Protein AF-A0A4Y7QHZ5-F1 (afdb_monomer)

Foldseek 3Di:
DDDDDDQLLRLLQVLLVVLQVVLVVVLVVDALVRVVVSCVVPVHRDDSQRQLQVLCCVPPVDRLVPDDPVSVSVSSVVSNVVSPDDDPVVVVVVVCVVVVVVVVVVVVVVVLVVCLVPDPDNVLSVQLVCLLQVQLVVQLVVLLVVQVVVVPGSVSSVVSSNVRSVVRNVVSNVVSVVVVVVVVVVPDD

Structure (mmCIF, N/CA/C/O backbone):
data_AF-A0A4Y7QHZ5-F1
#
_entry.id   AF-A0A4Y7QHZ5-F1
#
loop_
_atom_site.group_PDB
_atom_site.id
_atom_site.type_symbol
_atom_site.label_atom_id
_atom_site.label_alt_id
_atom_site.label_comp_id
_atom_site.label_asym_id
_atom_site.label_entity_id
_atom_site.label_seq_id
_atom_site.pdbx_PDB_ins_code
_atom_site.Cartn_x
_atom_site.Cartn_y
_atom_site.Cartn_z
_atom_site.occupancy
_atom_site.B_iso_or_equiv
_atom_site.auth_seq_id
_atom_site.auth_comp_id
_atom_site.auth_asym_id
_atom_site.auth_atom_id
_atom_site.pdbx_PDB_model_num
ATOM 1 N N . MET A 1 1 ? 16.327 26.795 -28.054 1.00 42.97 1 MET A N 1
ATOM 2 C CA . MET A 1 1 ? 16.608 25.566 -27.269 1.00 42.97 1 MET A CA 1
ATOM 3 C C . MET A 1 1 ? 17.199 24.501 -28.201 1.00 42.97 1 MET A C 1
ATOM 5 O O . MET A 1 1 ? 16.475 23.992 -29.046 1.00 42.97 1 MET A O 1
ATOM 9 N N . LYS A 1 2 ? 18.510 24.205 -28.150 1.00 44.38 2 LYS A N 1
ATOM 10 C CA . LYS A 1 2 ? 19.124 23.180 -29.027 1.00 44.38 2 LYS A CA 1
ATOM 11 C C . LYS A 1 2 ? 18.722 21.779 -28.536 1.00 44.38 2 LYS A C 1
ATOM 13 O O . LYS A 1 2 ? 19.108 21.389 -27.435 1.00 44.38 2 LYS A O 1
ATOM 18 N N . ARG A 1 3 ? 17.951 21.020 -29.327 1.00 53.25 3 ARG A N 1
ATOM 19 C CA . ARG A 1 3 ? 17.658 19.597 -29.059 1.00 53.25 3 ARG A CA 1
ATOM 20 C C . ARG A 1 3 ? 18.972 18.808 -29.150 1.00 53.25 3 ARG A C 1
ATOM 22 O O . ARG A 1 3 ? 19.481 18.584 -30.242 1.00 53.25 3 ARG A O 1
ATOM 29 N N . LYS A 1 4 ? 19.538 18.393 -28.012 1.00 64.38 4 LYS A N 1
ATOM 30 C CA . LYS A 1 4 ? 20.610 17.384 -27.993 1.00 64.38 4 LYS A CA 1
ATOM 31 C C . LYS A 1 4 ? 19.999 16.050 -28.428 1.00 64.38 4 LYS A C 1
ATOM 33 O O . LYS A 1 4 ? 19.135 15.527 -27.729 1.00 64.38 4 LYS A O 1
ATOM 38 N N . PHE A 1 5 ? 20.441 15.506 -29.559 1.00 66.12 5 PHE A N 1
ATOM 39 C CA . PHE A 1 5 ? 20.094 14.146 -29.964 1.00 66.12 5 PHE A CA 1
ATOM 40 C C . PHE A 1 5 ? 20.757 13.165 -28.994 1.00 66.12 5 PHE A C 1
ATOM 42 O O . PHE A 1 5 ? 21.979 13.075 -28.907 1.00 66.12 5 PHE A O 1
ATOM 49 N N . ILE A 1 6 ? 19.941 12.478 -28.199 1.00 76.88 6 ILE A N 1
ATOM 50 C CA . ILE A 1 6 ? 20.402 11.469 -27.247 1.00 76.88 6 ILE A CA 1
ATOM 51 C C . ILE A 1 6 ? 20.349 10.116 -27.963 1.00 76.88 6 ILE A C 1
ATOM 53 O O . ILE A 1 6 ? 19.330 9.776 -28.560 1.00 76.88 6 ILE A O 1
ATOM 57 N N . SER A 1 7 ? 21.429 9.332 -27.891 1.00 84.19 7 SER A N 1
ATOM 58 C CA . SER A 1 7 ? 21.429 7.945 -28.381 1.00 84.19 7 SER A CA 1
ATOM 59 C C . SER A 1 7 ? 20.309 7.138 -27.710 1.00 84.19 7 SER A C 1
ATOM 61 O O . SER A 1 7 ? 20.094 7.274 -26.503 1.00 84.19 7 SER A O 1
ATOM 63 N N . ARG A 1 8 ? 19.623 6.262 -28.459 1.00 81.94 8 ARG A N 1
ATOM 64 C CA . ARG A 1 8 ? 18.494 5.453 -27.957 1.00 81.94 8 ARG A CA 1
ATOM 65 C C . ARG A 1 8 ? 18.845 4.656 -26.698 1.00 81.94 8 ARG A C 1
ATOM 67 O O . ARG A 1 8 ? 18.037 4.584 -25.777 1.00 81.94 8 ARG A O 1
ATOM 74 N N . ARG A 1 9 ? 20.083 4.159 -26.599 1.00 82.19 9 ARG A N 1
ATOM 75 C CA . ARG A 1 9 ? 20.595 3.461 -25.406 1.00 82.19 9 ARG A CA 1
ATOM 76 C C . ARG A 1 9 ? 20.758 4.380 -24.189 1.00 82.19 9 ARG A C 1
ATOM 78 O O . ARG A 1 9 ? 20.552 3.969 -23.052 1.00 82.19 9 ARG A O 1
ATOM 85 N N . SER A 1 10 ? 21.134 5.638 -24.411 1.00 85.75 10 SER A N 1
ATOM 86 C CA . SER A 1 10 ? 21.224 6.640 -23.341 1.00 85.75 10 SER A CA 1
ATOM 87 C C . SER A 1 10 ? 19.832 7.109 -22.903 1.00 85.75 10 SER A C 1
ATOM 89 O O . SER A 1 10 ? 19.579 7.264 -21.707 1.00 85.75 10 SER A O 1
ATOM 91 N N . ALA A 1 11 ? 18.897 7.247 -23.847 1.00 86.81 11 ALA A N 1
ATOM 92 C CA . ALA A 1 11 ? 17.499 7.548 -23.553 1.00 86.81 11 ALA A CA 1
ATOM 93 C C . ALA A 1 11 ? 16.836 6.432 -22.727 1.00 86.81 11 ALA A C 1
ATOM 95 O O . ALA A 1 11 ? 16.198 6.721 -21.716 1.00 86.81 11 ALA A O 1
ATOM 96 N N . SER A 1 12 ? 17.053 5.164 -23.086 1.00 87.25 12 SER A N 1
ATOM 97 C CA . SER A 1 12 ? 16.491 4.021 -22.360 1.00 87.25 12 SER A CA 1
ATOM 98 C C . SER A 1 12 ? 17.044 3.887 -20.939 1.00 87.25 12 SER A C 1
ATOM 100 O O . SER A 1 12 ? 16.283 3.633 -20.005 1.00 87.25 12 SER A O 1
ATOM 102 N N . ARG A 1 13 ? 18.337 4.173 -20.732 1.00 89.69 13 ARG A N 1
ATOM 103 C CA . ARG A 1 13 ? 18.937 4.246 -19.391 1.00 89.69 13 ARG A CA 1
ATOM 104 C C . ARG A 1 13 ? 18.294 5.335 -18.530 1.00 89.69 13 ARG A C 1
ATOM 106 O O . ARG A 1 13 ? 17.988 5.086 -17.366 1.00 89.69 13 ARG A O 1
ATOM 113 N N . LYS A 1 14 ? 18.077 6.532 -19.086 1.00 89.62 14 LYS A N 1
ATOM 114 C CA . LYS A 1 14 ? 17.414 7.635 -18.367 1.00 89.62 14 LYS A CA 1
ATOM 115 C C . LYS A 1 14 ? 15.961 7.303 -18.031 1.00 89.62 14 LYS A C 1
ATOM 117 O O . LYS A 1 14 ? 15.548 7.526 -16.899 1.00 89.62 14 LYS A O 1
ATOM 122 N N . ALA A 1 15 ? 15.219 6.728 -18.977 1.00 88.75 15 ALA A N 1
ATOM 123 C CA . ALA A 1 15 ? 13.835 6.308 -18.772 1.00 88.75 15 ALA A CA 1
ATOM 124 C C . ALA A 1 15 ? 13.718 5.223 -17.688 1.00 88.75 15 ALA A C 1
ATOM 126 O O . ALA A 1 15 ? 12.874 5.325 -16.802 1.00 88.75 15 ALA A O 1
ATOM 127 N N . MET A 1 16 ? 14.613 4.228 -17.705 1.00 91.19 16 MET A N 1
ATOM 128 C CA . MET A 1 16 ? 14.698 3.216 -16.651 1.00 91.19 16 MET A CA 1
ATOM 129 C C . MET A 1 16 ? 14.954 3.853 -15.285 1.00 91.19 16 MET A C 1
ATOM 131 O O . MET A 1 16 ? 14.273 3.498 -14.325 1.00 91.19 16 MET A O 1
ATOM 135 N N . LYS A 1 17 ? 15.929 4.768 -15.196 1.00 91.19 17 LYS A N 1
ATOM 136 C CA . LYS A 1 17 ? 16.262 5.437 -13.937 1.00 91.19 17 LYS A CA 1
ATOM 137 C C . LYS A 1 17 ? 15.050 6.196 -13.396 1.00 91.19 17 LYS A C 1
ATOM 139 O O . LYS A 1 17 ? 14.618 5.903 -12.293 1.00 91.19 17 LYS A O 1
ATOM 144 N N . ALA A 1 18 ? 14.429 7.049 -14.211 1.00 90.94 18 ALA A N 1
ATOM 145 C CA . ALA A 1 18 ? 13.233 7.796 -13.816 1.00 90.94 18 ALA A CA 1
ATOM 146 C C . ALA A 1 18 ? 12.081 6.879 -13.362 1.00 90.94 18 ALA A C 1
ATOM 148 O O . ALA A 1 18 ? 11.435 7.140 -12.351 1.00 90.94 18 ALA A O 1
ATOM 149 N N . ARG A 1 19 ? 11.854 5.763 -14.070 1.00 89.31 19 ARG A N 1
ATOM 150 C CA . ARG A 1 19 ? 10.865 4.749 -13.682 1.00 89.31 19 ARG A CA 1
ATOM 151 C C . ARG A 1 19 ? 11.186 4.111 -12.327 1.00 89.31 19 ARG A C 1
ATOM 153 O O . ARG A 1 19 ? 10.272 3.882 -11.540 1.00 89.31 19 ARG A O 1
ATOM 160 N N . ASN A 1 20 ? 12.444 3.748 -12.086 1.00 90.50 20 ASN A N 1
ATOM 161 C CA . ASN A 1 20 ? 12.862 3.120 -10.833 1.00 90.50 20 ASN A CA 1
ATOM 162 C C . ASN A 1 20 ? 12.795 4.115 -9.665 1.00 90.50 20 ASN A C 1
ATOM 164 O O . ASN A 1 20 ? 12.267 3.746 -8.621 1.00 90.50 20 ASN A O 1
ATOM 168 N N . ASP A 1 21 ? 13.224 5.360 -9.875 1.00 91.06 21 ASP A N 1
ATOM 169 C CA . ASP A 1 21 ? 13.164 6.433 -8.878 1.00 91.06 21 ASP A CA 1
ATOM 170 C C . ASP A 1 21 ? 11.704 6.720 -8.477 1.00 91.06 21 ASP A C 1
ATOM 172 O O . ASP A 1 21 ? 11.373 6.719 -7.296 1.00 91.06 21 ASP A O 1
ATOM 176 N N . CYS A 1 22 ? 10.795 6.847 -9.452 1.00 88.88 22 CYS A N 1
ATOM 177 C CA . CYS A 1 22 ? 9.365 7.032 -9.187 1.00 88.88 22 CYS A CA 1
ATOM 178 C C . CYS A 1 22 ? 8.748 5.846 -8.423 1.00 88.88 22 CYS A C 1
ATOM 180 O O . CYS A 1 22 ? 7.974 6.050 -7.492 1.00 88.88 22 CYS A O 1
ATOM 182 N N . MET A 1 23 ? 9.104 4.602 -8.772 1.00 87.69 23 MET A N 1
ATOM 183 C CA . MET A 1 23 ? 8.629 3.430 -8.024 1.00 87.69 23 MET A CA 1
ATOM 184 C C . MET A 1 23 ? 9.131 3.417 -6.580 1.00 87.69 23 MET A C 1
ATOM 186 O O . MET A 1 23 ? 8.398 2.961 -5.707 1.00 87.69 23 MET A O 1
ATOM 190 N N . GLU A 1 24 ? 10.362 3.858 -6.331 1.00 88.75 24 GLU A N 1
ATOM 191 C CA . GLU A 1 24 ? 10.918 3.890 -4.980 1.00 88.75 24 GLU A CA 1
ATOM 192 C C . GLU A 1 24 ? 10.273 4.984 -4.131 1.00 88.75 24 GLU A C 1
ATOM 194 O O . GLU A 1 24 ? 9.916 4.728 -2.985 1.00 88.75 24 GLU A O 1
ATOM 199 N N . GLU A 1 25 ? 10.017 6.152 -4.718 1.00 89.75 25 GLU A N 1
ATOM 200 C CA . GLU A 1 25 ? 9.291 7.228 -4.043 1.00 89.75 25 GLU A CA 1
ATOM 201 C C . GLU A 1 25 ? 7.864 6.795 -3.682 1.00 89.75 25 GLU A C 1
ATOM 203 O O . GLU A 1 25 ? 7.463 6.854 -2.524 1.00 89.75 25 GLU A O 1
ATOM 208 N N . MET A 1 26 ? 7.130 6.200 -4.630 1.00 86.38 26 MET A N 1
ATOM 209 C CA . MET A 1 26 ? 5.790 5.669 -4.352 1.00 86.38 26 MET A CA 1
ATOM 210 C C . MET A 1 26 ? 5.787 4.596 -3.255 1.00 86.38 26 MET A C 1
ATOM 212 O O . MET A 1 26 ? 4.804 4.463 -2.528 1.00 86.38 26 MET A O 1
ATOM 216 N N . ARG A 1 27 ? 6.856 3.798 -3.131 1.00 85.69 27 ARG A N 1
ATOM 217 C CA . ARG A 1 27 ? 6.985 2.804 -2.054 1.00 85.69 27 ARG A CA 1
ATOM 218 C C . ARG A 1 27 ? 7.218 3.451 -0.695 1.00 85.69 27 ARG A C 1
ATOM 220 O O . ARG A 1 27 ? 6.734 2.898 0.287 1.00 85.69 27 ARG A O 1
ATOM 227 N N . ARG A 1 28 ? 7.938 4.574 -0.629 1.00 84.56 28 ARG A N 1
ATOM 228 C CA . ARG A 1 28 ? 8.155 5.318 0.623 1.00 84.56 28 ARG A CA 1
ATOM 229 C C . ARG A 1 28 ? 6.848 5.866 1.181 1.00 84.56 28 ARG A C 1
ATOM 231 O O . ARG A 1 28 ? 6.623 5.757 2.381 1.00 84.56 28 ARG A O 1
ATOM 238 N N . ASP A 1 29 ? 5.974 6.340 0.300 1.00 84.62 29 ASP A N 1
ATOM 239 C CA . ASP A 1 29 ? 4.674 6.904 0.678 1.00 84.62 29 ASP A CA 1
ATOM 240 C C . ASP A 1 29 ? 3.573 5.846 0.854 1.00 84.62 29 ASP A C 1
ATOM 242 O O . ASP A 1 29 ? 2.475 6.135 1.334 1.00 84.62 29 ASP A O 1
ATOM 246 N N . SER A 1 30 ? 3.834 4.600 0.452 1.00 85.25 30 SER A N 1
ATOM 247 C CA . SER A 1 30 ? 2.851 3.521 0.534 1.00 85.25 30 SER A CA 1
ATOM 248 C C . SER A 1 30 ? 2.622 3.062 1.974 1.00 85.25 30 SER A C 1
ATOM 250 O O . SER A 1 30 ? 3.552 2.922 2.767 1.00 85.25 30 SER A O 1
ATOM 252 N N . SER A 1 31 ? 1.371 2.706 2.288 1.00 83.56 31 SER A N 1
ATOM 253 C CA . SER A 1 31 ? 1.043 2.020 3.542 1.00 83.56 31 SER A CA 1
ATOM 254 C C . SER A 1 31 ? 1.810 0.692 3.662 1.00 83.56 31 SER A C 1
ATOM 256 O O . SER A 1 31 ? 2.190 0.116 2.641 1.00 83.56 31 SER A O 1
ATOM 258 N N . PRO A 1 32 ? 2.004 0.134 4.870 1.00 81.88 32 PRO A N 1
A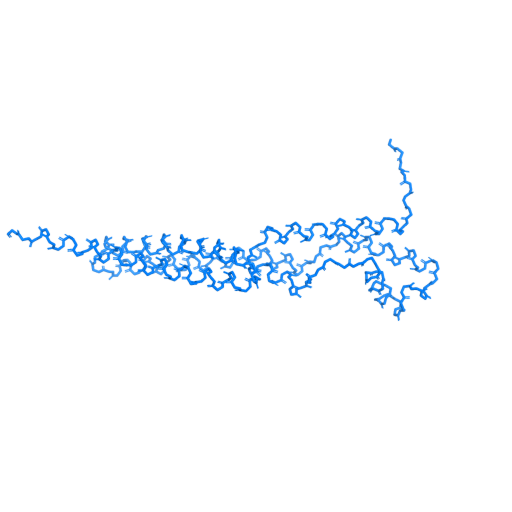TOM 259 C CA . PRO A 1 32 ? 2.729 -1.129 5.036 1.00 81.88 32 PRO A CA 1
ATOM 260 C C . PRO A 1 32 ? 2.153 -2.289 4.206 1.00 81.88 32 PRO A C 1
ATOM 262 O O . PRO A 1 32 ? 2.898 -3.056 3.593 1.00 81.88 32 PRO A O 1
ATOM 265 N N . LEU A 1 33 ? 0.821 -2.366 4.105 1.00 82.56 33 LEU A N 1
ATOM 266 C CA . LEU A 1 33 ? 0.123 -3.300 3.217 1.00 82.56 33 LEU A CA 1
ATOM 267 C C . LEU A 1 33 ? 0.375 -2.988 1.734 1.00 82.56 33 LEU A C 1
ATOM 269 O O . LEU A 1 33 ? 0.683 -3.892 0.956 1.00 82.56 33 LEU A O 1
ATOM 273 N N . GLY A 1 34 ? 0.292 -1.716 1.337 1.00 83.81 34 GLY A N 1
ATOM 274 C CA . GLY A 1 34 ? 0.597 -1.280 -0.028 1.00 83.81 34 GLY A CA 1
ATOM 275 C C . GLY A 1 34 ? 2.041 -1.588 -0.430 1.00 83.81 34 GLY A C 1
ATOM 276 O O . GLY A 1 34 ? 2.290 -2.048 -1.542 1.00 83.81 34 GLY A O 1
ATOM 277 N N . LEU A 1 35 ? 2.987 -1.436 0.498 1.00 85.88 35 LEU A N 1
ATOM 278 C CA . LEU A 1 35 ? 4.397 -1.756 0.314 1.00 85.88 35 LEU A CA 1
ATOM 279 C C . LEU A 1 35 ? 4.617 -3.263 0.134 1.00 85.88 35 LEU A C 1
ATOM 281 O O . LEU A 1 35 ? 5.383 -3.663 -0.745 1.00 85.88 35 LEU A O 1
ATOM 285 N N . LEU A 1 36 ? 3.933 -4.104 0.919 1.00 83.50 36 LEU A N 1
ATOM 286 C CA . LEU A 1 36 ? 3.945 -5.559 0.735 1.00 83.50 36 LEU A CA 1
ATOM 287 C C . LEU A 1 36 ? 3.458 -5.926 -0.675 1.00 83.50 36 LEU A C 1
ATOM 289 O O . LEU A 1 36 ? 4.163 -6.620 -1.409 1.00 83.50 36 LEU A O 1
ATOM 293 N N . LEU A 1 37 ? 2.295 -5.411 -1.086 1.00 84.50 37 LEU A N 1
ATOM 294 C CA . LEU A 1 37 ? 1.720 -5.665 -2.411 1.00 84.50 37 LEU A CA 1
ATOM 295 C C . LEU A 1 37 ? 2.627 -5.153 -3.538 1.00 84.50 37 LEU A C 1
ATOM 297 O O . LEU A 1 37 ? 2.834 -5.844 -4.540 1.00 84.50 37 LEU A O 1
ATOM 301 N N . ALA A 1 38 ? 3.231 -3.977 -3.361 1.00 85.94 38 ALA A N 1
ATOM 302 C CA . ALA A 1 38 ? 4.191 -3.417 -4.302 1.00 85.94 38 ALA A CA 1
ATOM 303 C C . ALA A 1 38 ? 5.427 -4.315 -4.445 1.00 85.94 38 ALA A C 1
ATOM 305 O O . ALA A 1 38 ? 5.865 -4.556 -5.572 1.00 85.94 38 ALA A O 1
ATOM 306 N N . ARG A 1 39 ? 5.958 -4.859 -3.340 1.00 84.19 39 ARG A N 1
ATOM 307 C CA . ARG A 1 39 ? 7.095 -5.796 -3.348 1.00 84.19 39 ARG A CA 1
ATOM 308 C C . ARG A 1 39 ? 6.735 -7.149 -3.967 1.00 84.19 39 ARG A C 1
ATOM 310 O O . ARG A 1 39 ? 7.553 -7.697 -4.699 1.00 84.19 39 ARG A O 1
ATOM 317 N N . ILE A 1 40 ? 5.517 -7.651 -3.763 1.00 82.56 40 ILE A N 1
ATOM 318 C CA . ILE A 1 40 ? 5.028 -8.871 -4.431 1.00 82.56 40 ILE A CA 1
ATOM 319 C C . ILE A 1 40 ? 4.938 -8.650 -5.949 1.00 82.56 40 ILE A C 1
ATOM 321 O O . ILE A 1 40 ? 5.384 -9.478 -6.739 1.00 82.56 40 ILE A O 1
ATOM 325 N N . ARG A 1 41 ? 4.399 -7.502 -6.380 1.00 79.19 41 ARG A N 1
ATOM 326 C CA . ARG A 1 41 ? 4.213 -7.174 -7.803 1.00 79.19 41 ARG A CA 1
ATOM 327 C C . ARG A 1 41 ? 5.533 -6.847 -8.511 1.00 79.19 41 ARG A C 1
ATOM 329 O O . ARG A 1 41 ? 5.728 -7.224 -9.669 1.00 79.19 41 ARG A O 1
ATOM 336 N N . LYS A 1 42 ? 6.412 -6.089 -7.854 1.00 80.69 42 LYS A N 1
ATOM 337 C CA . LYS A 1 42 ? 7.724 -5.640 -8.342 1.00 80.69 42 LYS A CA 1
ATOM 338 C C . LYS A 1 42 ? 8.684 -5.549 -7.151 1.00 80.69 42 LYS A C 1
ATOM 340 O O . LYS A 1 42 ? 8.764 -4.496 -6.518 1.00 80.69 42 LYS A O 1
ATOM 345 N N . ARG A 1 43 ? 9.432 -6.628 -6.890 1.00 71.06 43 ARG A N 1
ATOM 346 C CA . ARG A 1 43 ? 10.365 -6.746 -5.751 1.00 71.06 43 ARG A CA 1
ATOM 347 C C . ARG A 1 43 ? 11.336 -5.569 -5.656 1.00 71.06 43 ARG A C 1
ATOM 349 O O . ARG A 1 43 ? 11.468 -4.972 -4.598 1.00 71.06 43 ARG A O 1
ATOM 356 N N . GLU A 1 44 ? 11.919 -5.183 -6.786 1.00 74.69 44 GLU A N 1
ATOM 357 C CA . GLU A 1 44 ? 12.927 -4.127 -6.878 1.00 74.69 44 GLU A CA 1
ATOM 358 C C . GLU A 1 44 ? 12.989 -3.526 -8.294 1.00 74.69 44 GLU A C 1
ATOM 360 O O . GLU A 1 44 ? 12.321 -3.995 -9.228 1.00 74.69 44 GLU A O 1
ATOM 365 N N . GLY A 1 45 ? 13.713 -2.412 -8.435 1.00 76.81 45 GLY A N 1
ATOM 366 C CA . GLY A 1 45 ? 13.970 -1.789 -9.733 1.00 76.81 45 GLY A CA 1
ATOM 367 C C . GLY A 1 45 ? 14.777 -2.736 -10.621 1.00 76.81 45 GLY A C 1
ATOM 368 O O . GLY A 1 45 ? 15.784 -3.284 -10.192 1.00 76.81 45 GLY A O 1
ATOM 369 N N . LYS A 1 46 ? 14.333 -2.952 -11.862 1.00 84.81 46 LYS A N 1
ATOM 370 C CA . LYS A 1 46 ? 15.041 -3.847 -12.794 1.00 84.81 46 LYS A CA 1
ATOM 371 C C . LYS A 1 46 ? 16.249 -3.141 -13.398 1.00 84.81 46 LYS A C 1
ATOM 373 O O . LYS A 1 46 ? 16.169 -1.935 -13.656 1.00 84.81 46 LYS A O 1
ATOM 378 N N . SER A 1 47 ? 17.312 -3.900 -13.663 1.00 88.50 47 SER A N 1
ATOM 379 C CA . SER A 1 47 ? 18.484 -3.400 -14.386 1.00 88.50 47 SER A CA 1
ATOM 380 C C . SER A 1 47 ? 18.164 -3.157 -15.866 1.00 88.50 47 SER A C 1
ATOM 382 O O . SER A 1 47 ? 17.150 -3.627 -16.397 1.00 88.50 47 SER A O 1
ATOM 384 N N . LEU A 1 48 ? 19.032 -2.402 -16.544 1.00 86.81 48 LEU A N 1
ATOM 385 C CA . LEU A 1 48 ? 18.843 -2.061 -17.954 1.00 86.81 48 LEU A CA 1
ATOM 386 C C . LEU A 1 48 ? 18.850 -3.318 -18.826 1.00 86.81 48 LEU A C 1
ATOM 388 O O . LEU A 1 48 ? 18.000 -3.455 -19.697 1.00 86.81 48 LEU A O 1
ATOM 392 N N . GLU A 1 49 ? 19.772 -4.237 -18.555 1.00 88.25 49 GLU A N 1
ATOM 393 C CA . GLU A 1 49 ? 19.923 -5.509 -19.269 1.00 88.25 49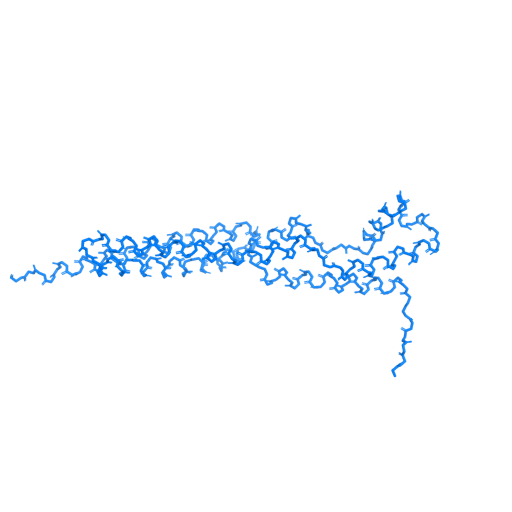 GLU A CA 1
ATOM 394 C C . GLU A 1 49 ? 18.684 -6.385 -19.097 1.00 88.25 49 GLU A C 1
ATOM 396 O O . GLU A 1 49 ? 18.060 -6.756 -20.085 1.00 88.25 49 GLU A O 1
ATOM 401 N N . GLN A 1 50 ? 18.215 -6.568 -17.857 1.00 87.56 50 GLN A N 1
ATOM 402 C CA . GLN A 1 50 ? 16.988 -7.321 -17.570 1.00 87.56 50 GLN A CA 1
ATOM 403 C C . GLN A 1 50 ? 15.761 -6.758 -18.294 1.00 87.56 50 GLN A C 1
ATOM 405 O O . GLN A 1 50 ? 14.839 -7.492 -18.655 1.00 87.56 50 GLN A O 1
ATOM 410 N N . LEU A 1 51 ? 15.692 -5.435 -18.451 1.00 87.62 51 LEU A N 1
ATOM 411 C CA . LEU A 1 51 ? 14.598 -4.797 -19.167 1.00 87.62 51 LEU A CA 1
ATOM 412 C C . LEU A 1 51 ? 14.740 -4.962 -20.677 1.00 87.62 51 LEU A C 1
ATOM 414 O O . LEU A 1 51 ? 13.749 -5.285 -21.328 1.00 87.62 51 LEU A O 1
ATOM 418 N N . LEU A 1 52 ? 15.938 -4.767 -21.221 1.00 89.19 52 LEU A N 1
ATOM 419 C CA . LEU A 1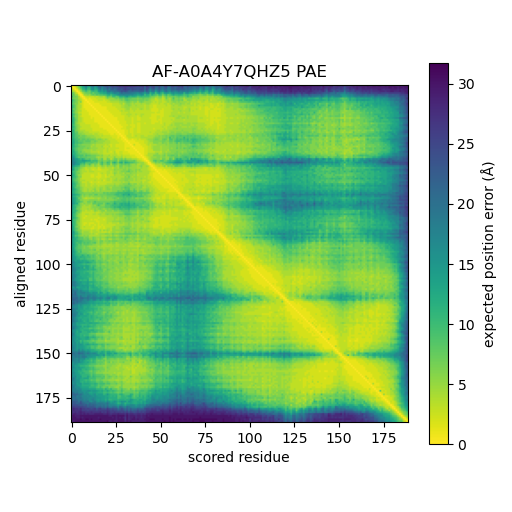 52 ? 16.209 -4.949 -22.643 1.00 89.19 52 LEU A CA 1
ATOM 420 C C . LEU A 1 52 ? 15.951 -6.393 -23.079 1.00 89.19 52 LEU A C 1
ATOM 422 O O . LEU A 1 52 ? 15.217 -6.584 -24.045 1.00 89.19 52 LEU A O 1
ATOM 426 N N . ASP A 1 53 ? 16.419 -7.378 -22.312 1.00 90.75 53 ASP A N 1
ATOM 427 C CA . ASP A 1 53 ? 16.142 -8.796 -22.554 1.00 90.75 53 ASP A CA 1
ATOM 428 C C . ASP A 1 53 ? 14.653 -9.113 -22.468 1.00 90.75 53 ASP A C 1
ATOM 430 O O . ASP A 1 53 ? 14.113 -9.869 -23.271 1.00 90.75 53 ASP A O 1
ATOM 434 N N . ARG A 1 54 ? 13.932 -8.497 -21.526 1.00 88.75 54 ARG A N 1
ATOM 435 C CA . ARG A 1 54 ? 12.482 -8.684 -21.429 1.00 88.75 54 ARG A CA 1
ATOM 436 C C . ARG A 1 54 ? 11.759 -8.172 -22.673 1.00 88.75 54 ARG A C 1
ATOM 438 O O . ARG A 1 54 ? 10.833 -8.827 -23.145 1.00 88.75 54 ARG A O 1
ATOM 445 N N . TYR A 1 55 ? 12.119 -6.987 -23.165 1.00 88.31 55 TYR A N 1
ATOM 446 C CA . TYR A 1 55 ? 11.486 -6.408 -24.353 1.00 88.31 55 TYR A CA 1
ATOM 447 C C . TYR A 1 55 ? 11.918 -7.122 -25.637 1.00 88.31 55 TYR A C 1
ATOM 449 O O . TYR A 1 55 ? 11.082 -7.299 -26.524 1.00 88.31 55 TYR A O 1
ATOM 457 N N . SER A 1 56 ? 13.168 -7.586 -25.722 1.00 89.38 56 SER A N 1
ATOM 458 C CA . SER A 1 56 ? 13.644 -8.369 -26.860 1.00 89.38 56 SER A CA 1
ATOM 459 C C . SER A 1 56 ? 12.999 -9.752 -26.900 1.00 89.38 56 SER A C 1
ATOM 461 O O . SER A 1 56 ? 12.419 -10.114 -27.919 1.00 89.38 56 SER A O 1
ATOM 463 N N . ALA A 1 57 ? 12.970 -10.480 -25.781 1.00 90.44 57 ALA A N 1
ATOM 464 C CA . ALA A 1 57 ? 12.327 -11.787 -25.688 1.00 90.44 57 ALA A CA 1
ATOM 465 C C . ALA A 1 57 ? 10.820 -11.702 -25.965 1.00 90.44 57 ALA A C 1
ATOM 467 O O . ALA A 1 57 ? 10.260 -12.579 -26.613 1.00 90.44 57 ALA A O 1
ATOM 468 N N . ARG A 1 58 ? 10.156 -10.620 -25.536 1.00 88.69 58 ARG A N 1
ATOM 469 C CA . ARG A 1 58 ? 8.724 -10.411 -25.798 1.00 88.69 58 ARG A CA 1
ATOM 470 C C . ARG A 1 58 ? 8.403 -10.200 -27.279 1.00 88.69 58 ARG A C 1
ATOM 472 O O . ARG A 1 58 ? 7.307 -10.553 -27.700 1.00 88.69 58 ARG A O 1
ATOM 479 N N . ARG A 1 59 ? 9.295 -9.557 -28.039 1.00 88.62 59 ARG A N 1
ATOM 480 C CA . ARG A 1 59 ? 9.021 -9.153 -29.429 1.00 88.62 59 ARG A CA 1
ATOM 481 C C . ARG A 1 59 ? 9.651 -10.070 -30.471 1.00 88.62 59 ARG A C 1
ATOM 483 O O . ARG A 1 59 ? 9.050 -10.255 -31.528 1.00 88.62 59 ARG A O 1
ATOM 490 N N . TYR A 1 60 ? 10.847 -10.566 -30.175 1.00 89.56 60 TYR A N 1
ATOM 491 C CA . TYR A 1 60 ? 11.725 -11.300 -31.083 1.00 89.56 60 TYR A CA 1
ATOM 492 C C . TYR A 1 60 ? 12.063 -12.707 -30.571 1.00 89.56 60 TYR A C 1
ATOM 494 O O . TYR A 1 60 ? 12.708 -13.452 -31.291 1.00 89.56 60 TYR A O 1
ATOM 502 N N . HIS A 1 61 ? 11.651 -13.083 -29.350 1.00 89.50 61 HIS A N 1
ATOM 503 C CA . HIS A 1 61 ? 11.944 -14.389 -28.729 1.00 89.50 61 HIS A CA 1
ATOM 504 C C . HIS A 1 61 ? 13.442 -14.720 -28.589 1.00 89.50 61 HIS A C 1
ATOM 506 O O . HIS A 1 61 ? 13.817 -15.875 -28.408 1.00 89.50 61 HIS A O 1
ATOM 512 N N . VAL A 1 62 ? 14.300 -13.696 -28.627 1.00 89.81 62 VAL A N 1
ATOM 513 C CA . VAL A 1 62 ? 15.763 -13.818 -28.615 1.00 89.81 62 VAL A CA 1
ATOM 514 C C . VAL A 1 62 ? 16.365 -12.854 -27.564 1.00 89.81 62 VAL A C 1
ATOM 516 O O . VAL A 1 62 ? 15.816 -11.761 -27.358 1.00 89.81 62 VAL A O 1
ATOM 519 N N . PRO A 1 63 ? 17.466 -13.223 -26.868 1.00 89.12 63 PRO A N 1
ATOM 520 C CA . PRO A 1 63 ? 18.161 -12.347 -25.912 1.00 89.12 63 PRO A CA 1
ATOM 521 C C . PRO A 1 63 ? 18.729 -11.098 -26.582 1.00 89.12 63 PRO A C 1
ATOM 523 O O . PRO A 1 63 ? 19.180 -11.191 -27.724 1.00 89.12 63 PRO A O 1
ATOM 526 N N . PHE A 1 64 ? 18.782 -9.967 -25.868 1.00 87.50 64 PHE A N 1
ATOM 527 C CA . PHE A 1 64 ? 19.150 -8.656 -26.419 1.00 87.50 64 PHE A CA 1
ATOM 528 C C . PHE A 1 64 ? 20.497 -8.664 -27.153 1.00 87.50 64 PHE A C 1
ATOM 530 O O . PHE A 1 64 ? 20.681 -7.974 -28.155 1.00 87.50 64 PHE A O 1
ATOM 537 N N . GLU A 1 65 ? 21.440 -9.471 -26.678 1.00 88.81 65 GLU A N 1
ATOM 538 C CA . GLU A 1 65 ? 22.787 -9.574 -27.236 1.00 88.81 65 GLU A CA 1
ATOM 539 C C . GLU A 1 65 ? 22.815 -10.130 -28.662 1.00 88.81 65 GLU A C 1
ATOM 541 O O . GLU A 1 65 ? 23.606 -9.652 -29.480 1.00 88.81 65 GLU A O 1
ATOM 546 N N . LYS A 1 66 ? 21.914 -11.069 -28.979 1.00 88.69 66 LYS A N 1
ATOM 547 C CA . LYS A 1 66 ? 21.853 -11.772 -30.270 1.00 88.69 66 LYS A CA 1
ATOM 548 C C . LYS A 1 66 ? 21.088 -11.007 -31.357 1.00 88.69 66 LYS A C 1
ATOM 550 O O . LYS A 1 66 ? 21.038 -11.478 -32.486 1.00 88.69 66 LYS A O 1
ATOM 555 N N . LEU A 1 67 ? 20.502 -9.852 -31.032 1.00 87.06 67 LEU A N 1
ATOM 556 C CA . LEU A 1 67 ? 19.772 -9.032 -32.000 1.00 87.06 67 LEU A CA 1
ATOM 557 C C . LEU A 1 67 ? 20.697 -8.214 -32.902 1.00 87.06 67 LEU A C 1
ATOM 559 O O . LEU A 1 67 ? 21.778 -7.772 -32.485 1.00 87.06 67 LEU A O 1
ATOM 563 N N . ASP A 1 68 ? 20.215 -7.943 -34.111 1.00 89.88 68 A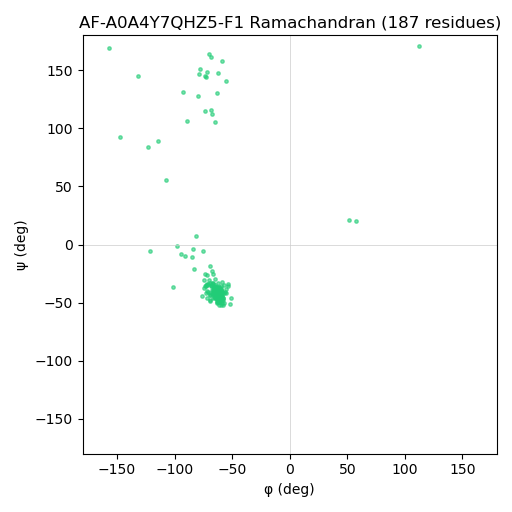SP A N 1
ATOM 564 C CA . ASP A 1 68 ? 20.854 -7.009 -35.028 1.00 89.88 68 ASP A CA 1
ATOM 565 C C . ASP A 1 68 ? 20.760 -5.559 -34.509 1.00 89.88 68 ASP A C 1
ATOM 567 O O . ASP A 1 68 ? 19.950 -5.218 -33.640 1.00 89.88 68 ASP A O 1
ATOM 571 N N . LYS A 1 69 ? 21.609 -4.666 -35.027 1.00 85.56 69 LYS A N 1
ATOM 572 C CA . LYS A 1 69 ? 21.672 -3.254 -34.630 1.00 85.56 69 LYS A CA 1
ATOM 573 C C . LYS A 1 69 ? 20.316 -2.553 -34.759 1.00 85.56 69 LYS A C 1
ATOM 575 O O . LYS A 1 69 ? 19.938 -1.810 -33.852 1.00 85.56 69 LYS A O 1
ATOM 580 N N . HIS A 1 70 ? 19.569 -2.815 -35.834 1.00 85.69 70 HIS A N 1
ATOM 581 C CA . HIS A 1 70 ? 18.249 -2.211 -36.030 1.00 85.69 70 HIS A CA 1
ATOM 582 C C . HIS A 1 70 ? 17.233 -2.700 -34.983 1.00 85.69 70 HIS A C 1
ATOM 584 O O . HIS A 1 70 ? 16.462 -1.922 -34.416 1.00 85.69 70 HIS A O 1
ATOM 590 N N . GLU A 1 71 ? 17.270 -3.990 -34.660 1.00 87.19 71 GLU A N 1
ATOM 591 C CA . GLU A 1 71 ? 16.375 -4.591 -33.676 1.00 87.19 71 GLU A CA 1
ATOM 592 C C . GLU A 1 71 ? 16.730 -4.170 -32.236 1.00 87.19 71 GLU A C 1
ATOM 594 O O . GLU A 1 71 ? 15.839 -3.924 -31.418 1.00 87.19 71 GLU A O 1
ATOM 599 N N . LYS A 1 72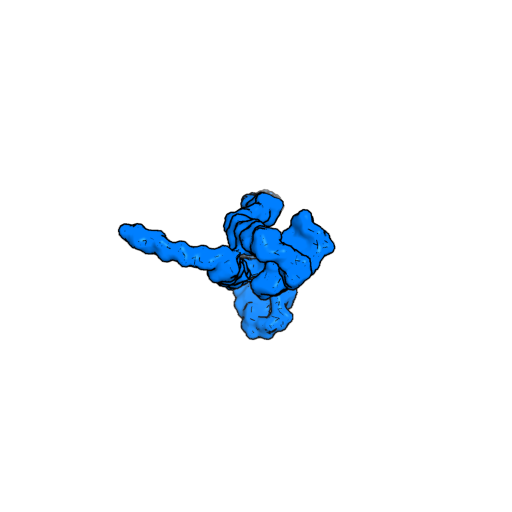 ? 18.022 -3.982 -31.930 1.00 87.38 72 LYS A N 1
ATOM 600 C CA . LYS A 1 72 ? 18.510 -3.411 -30.659 1.00 87.38 72 LYS A CA 1
ATOM 601 C C . LYS A 1 72 ? 18.015 -1.980 -30.444 1.00 87.38 72 LYS A C 1
ATOM 603 O O . LYS A 1 72 ? 17.614 -1.612 -29.331 1.00 87.38 72 LYS A O 1
ATOM 608 N N . ASP A 1 73 ? 18.003 -1.177 -31.504 1.00 87.31 73 ASP A N 1
ATOM 609 C CA . ASP A 1 73 ? 17.475 0.188 -31.482 1.00 87.31 73 ASP A CA 1
ATOM 610 C C . ASP A 1 73 ? 15.952 0.219 -31.313 1.00 87.31 73 ASP A C 1
ATOM 612 O O . ASP A 1 73 ? 15.421 1.132 -30.667 1.00 87.31 73 ASP A O 1
ATOM 616 N N . PHE A 1 74 ? 15.243 -0.774 -31.852 1.00 88.06 74 PHE A N 1
ATOM 617 C CA . PHE A 1 74 ? 13.802 -0.926 -31.664 1.00 88.06 74 PHE A CA 1
ATOM 618 C C . PHE A 1 74 ? 13.453 -1.376 -30.237 1.00 88.06 74 PHE A C 1
ATOM 620 O O . PHE A 1 74 ? 12.614 -0.756 -29.582 1.00 88.06 74 PHE A O 1
ATOM 627 N N . ALA A 1 75 ? 14.152 -2.377 -29.695 1.00 88.06 75 ALA A N 1
ATOM 628 C CA . ALA A 1 75 ? 13.979 -2.820 -28.309 1.00 88.06 75 ALA A CA 1
ATOM 629 C C . ALA A 1 75 ? 14.269 -1.695 -27.298 1.00 88.06 75 ALA A C 1
ATOM 631 O O . ALA A 1 75 ? 13.528 -1.514 -26.329 1.00 88.06 75 ALA A O 1
ATOM 632 N N . SER A 1 76 ? 15.294 -0.877 -27.561 1.00 87.06 76 SER A N 1
ATOM 633 C CA . SER A 1 76 ? 15.603 0.307 -26.749 1.00 87.06 76 SER A CA 1
ATOM 634 C C . SER A 1 76 ? 14.494 1.365 -26.800 1.00 87.06 76 SER A C 1
ATOM 636 O O . SER A 1 76 ? 14.205 1.988 -25.780 1.00 87.06 76 SER A O 1
ATOM 638 N N . ALA A 1 77 ? 13.856 1.561 -27.959 1.00 88.06 77 ALA A N 1
ATOM 639 C CA . ALA A 1 77 ? 12.730 2.483 -28.105 1.00 88.06 77 ALA A CA 1
ATOM 640 C C . ALA A 1 77 ? 11.475 1.979 -27.369 1.00 88.06 77 ALA A C 1
ATOM 642 O O . ALA A 1 77 ? 10.866 2.741 -26.618 1.00 88.06 77 ALA A O 1
ATOM 643 N N . MET A 1 78 ? 11.151 0.686 -27.485 1.00 87.25 78 MET A N 1
ATOM 644 C CA . MET A 1 78 ? 10.048 0.066 -26.736 1.00 87.25 78 MET A CA 1
ATOM 645 C C . MET A 1 78 ? 10.236 0.172 -25.221 1.00 87.25 78 MET A C 1
ATOM 647 O O . MET A 1 78 ? 9.267 0.354 -24.486 1.00 87.25 78 MET A O 1
ATOM 651 N N . LEU A 1 79 ? 11.476 0.078 -24.733 1.00 89.25 79 LEU A N 1
ATOM 652 C CA . LEU A 1 79 ? 11.777 0.282 -23.319 1.00 89.25 79 LEU A CA 1
ATOM 653 C C . LEU A 1 79 ? 11.455 1.716 -22.868 1.00 89.25 79 LEU A C 1
ATOM 655 O O . LEU A 1 79 ? 10.912 1.899 -21.779 1.00 89.25 79 LEU A O 1
ATOM 659 N N . VAL A 1 80 ? 11.777 2.724 -23.684 1.00 88.88 80 VAL A N 1
ATOM 660 C CA . VAL A 1 80 ? 11.452 4.130 -23.383 1.00 88.88 80 VAL A CA 1
ATOM 661 C C . VAL A 1 80 ? 9.939 4.324 -23.320 1.00 88.88 80 VAL A C 1
ATOM 663 O O . VAL A 1 80 ? 9.438 4.834 -22.321 1.00 88.88 80 VAL A O 1
ATOM 666 N N . GLU A 1 81 ? 9.211 3.853 -24.332 1.00 88.50 81 GLU A N 1
ATOM 667 C CA . GLU A 1 81 ? 7.748 3.954 -24.391 1.00 88.50 81 GLU A CA 1
ATOM 668 C C . GLU A 1 81 ? 7.079 3.206 -23.226 1.00 88.50 81 GLU A C 1
ATOM 670 O O . GLU A 1 81 ? 6.258 3.752 -22.489 1.00 88.50 81 GLU A O 1
ATOM 675 N N . GLY A 1 82 ? 7.495 1.963 -22.989 1.00 85.50 82 GLY A N 1
ATOM 676 C CA . GLY A 1 82 ? 6.951 1.129 -21.926 1.00 85.50 82 GLY A CA 1
ATOM 677 C C . GLY A 1 82 ? 7.319 1.594 -20.515 1.00 85.50 82 GLY A C 1
ATOM 678 O O . GLY A 1 82 ? 6.647 1.205 -19.562 1.00 85.50 82 GLY A O 1
ATOM 679 N N . SER A 1 83 ? 8.353 2.428 -20.351 1.00 84.38 83 SER A N 1
ATOM 680 C CA . SER A 1 83 ? 8.691 3.020 -19.049 1.00 84.38 83 SER A CA 1
ATOM 681 C C . SER A 1 83 ? 7.716 4.119 -18.626 1.00 84.38 83 SER A C 1
ATOM 683 O O . SER A 1 83 ? 7.567 4.337 -17.428 1.00 84.38 83 SER A O 1
ATOM 685 N N . GLY A 1 84 ? 7.042 4.771 -19.581 1.00 82.38 84 GLY A N 1
ATOM 686 C CA . GLY A 1 84 ? 6.026 5.796 -19.319 1.00 82.38 84 GLY A CA 1
ATOM 687 C C . GLY A 1 84 ? 4.586 5.274 -19.284 1.00 82.38 84 GLY A C 1
ATOM 688 O O . GLY A 1 84 ? 3.674 6.012 -18.924 1.00 82.38 84 GLY A O 1
ATOM 689 N N . ARG A 1 85 ? 4.352 4.010 -19.656 1.00 86.56 85 ARG A N 1
ATOM 690 C CA . ARG A 1 85 ? 3.000 3.448 -19.736 1.00 86.56 85 ARG A CA 1
ATOM 691 C C . ARG A 1 85 ? 2.476 3.049 -18.355 1.00 86.56 85 ARG A C 1
ATOM 693 O O . ARG A 1 85 ? 3.114 2.276 -17.638 1.00 86.56 85 ARG A O 1
ATOM 700 N N . SER A 1 86 ? 1.285 3.533 -18.011 1.00 80.44 86 SER A N 1
ATOM 701 C CA . SER A 1 86 ? 0.583 3.152 -16.784 1.00 80.44 86 SER A CA 1
ATOM 702 C C . SER A 1 86 ? 0.034 1.721 -16.860 1.00 80.44 86 SER A C 1
ATOM 704 O O . SER A 1 86 ? -0.326 1.214 -17.926 1.00 80.44 86 SER A O 1
ATOM 706 N N . ASP A 1 87 ? -0.021 1.050 -15.707 1.00 83.31 87 ASP A N 1
ATOM 707 C CA . ASP A 1 87 ? -0.707 -0.236 -15.554 1.00 83.31 87 ASP A CA 1
ATOM 708 C C . ASP A 1 87 ? -2.171 0.050 -15.183 1.00 83.31 87 ASP A C 1
ATOM 710 O O . ASP A 1 87 ? -2.465 0.476 -14.065 1.00 83.31 87 ASP A O 1
ATOM 714 N N . ILE A 1 88 ? -3.079 -0.145 -16.144 1.00 85.00 88 ILE A N 1
ATOM 715 C CA . ILE A 1 88 ? -4.513 0.167 -16.007 1.00 85.00 88 ILE A CA 1
ATOM 716 C C . ILE A 1 88 ? -5.139 -0.629 -14.855 1.00 85.00 88 ILE A C 1
ATOM 718 O O . ILE A 1 88 ? -5.977 -0.102 -14.124 1.00 85.00 88 ILE A O 1
ATOM 722 N N . VAL A 1 89 ? -4.713 -1.882 -14.669 1.00 85.12 89 VAL A N 1
ATOM 723 C CA . VAL A 1 89 ? -5.250 -2.759 -13.624 1.00 85.12 89 VAL A CA 1
ATOM 724 C C . VAL A 1 89 ? -4.817 -2.249 -12.256 1.00 85.12 89 VAL A C 1
ATOM 726 O O . VAL A 1 89 ? -5.658 -2.064 -11.380 1.00 85.12 89 VAL A O 1
ATOM 729 N N . ALA A 1 90 ? -3.526 -1.948 -12.090 1.00 82.88 90 ALA A N 1
ATOM 730 C CA . ALA A 1 90 ? -3.020 -1.393 -10.836 1.00 82.88 90 ALA A CA 1
ATOM 731 C C . ALA A 1 90 ? -3.687 -0.048 -10.501 1.00 82.88 90 ALA A C 1
ATOM 733 O O . ALA A 1 90 ? -4.091 0.165 -9.361 1.00 82.88 90 ALA A O 1
ATOM 734 N N . ASN A 1 91 ? -3.864 0.826 -11.497 1.00 86.88 91 ASN A N 1
ATOM 735 C CA . ASN A 1 91 ? -4.489 2.131 -11.295 1.00 86.88 91 ASN A CA 1
ATOM 736 C C . ASN A 1 91 ? -5.961 2.012 -10.872 1.00 86.88 91 ASN A C 1
ATOM 738 O O . ASN A 1 91 ? -6.398 2.707 -9.959 1.00 86.88 91 ASN A O 1
ATOM 742 N N . ARG A 1 92 ? -6.724 1.097 -11.487 1.00 88.44 92 ARG A N 1
ATOM 743 C CA . ARG A 1 92 ? -8.131 0.867 -11.124 1.00 88.44 92 ARG A CA 1
ATOM 744 C C . ARG A 1 92 ? -8.268 0.316 -9.703 1.00 88.44 92 ARG A C 1
ATOM 746 O O . ARG A 1 92 ? -9.135 0.772 -8.968 1.00 88.44 92 ARG A O 1
ATOM 753 N N . VAL A 1 93 ? -7.405 -0.619 -9.300 1.00 85.25 93 VAL A N 1
ATOM 754 C CA . VAL A 1 93 ? -7.423 -1.170 -7.933 1.00 85.25 93 VAL A CA 1
ATOM 755 C C . VAL A 1 93 ? -7.147 -0.078 -6.901 1.00 85.25 93 VAL A C 1
ATOM 757 O O . VAL A 1 93 ? -7.903 0.057 -5.941 1.00 85.25 93 VAL A O 1
ATOM 760 N N . VAL A 1 94 ? -6.110 0.735 -7.120 1.00 84.81 94 VAL A N 1
ATOM 761 C CA . VAL A 1 94 ? -5.771 1.845 -6.215 1.00 84.81 94 VAL A CA 1
ATOM 762 C C . VAL A 1 94 ? -6.899 2.878 -6.158 1.00 84.81 94 VAL A C 1
ATOM 764 O O . VAL A 1 94 ? -7.200 3.375 -5.080 1.00 84.81 94 VAL A O 1
ATOM 767 N N . ALA A 1 95 ? -7.575 3.154 -7.276 1.00 87.75 95 ALA A N 1
ATOM 768 C CA . ALA A 1 95 ? -8.703 4.085 -7.313 1.00 87.75 95 ALA A CA 1
ATOM 769 C C . ALA A 1 95 ? -9.943 3.584 -6.546 1.00 87.75 95 ALA A C 1
ATOM 771 O O . ALA A 1 95 ? -10.666 4.388 -5.965 1.00 87.75 95 ALA A O 1
ATOM 772 N N . CYS A 1 96 ? -10.199 2.272 -6.516 1.00 86.00 96 CYS A N 1
ATOM 773 C CA . CYS A 1 96 ? -11.349 1.699 -5.806 1.00 86.00 96 CYS A CA 1
ATOM 774 C C . CYS A 1 96 ? -11.103 1.485 -4.303 1.00 86.00 96 CYS A C 1
ATOM 776 O O . CYS A 1 96 ? -12.058 1.386 -3.533 1.00 86.00 96 CYS A O 1
ATOM 778 N N . TYR A 1 97 ? -9.844 1.408 -3.871 1.00 84.44 97 TYR A N 1
ATOM 779 C CA . TYR A 1 97 ? -9.491 1.087 -2.486 1.00 84.44 97 TYR A CA 1
ATOM 780 C C . TYR A 1 97 ? -10.052 2.073 -1.437 1.00 84.44 97 TYR A C 1
ATOM 782 O O . TYR A 1 97 ? -10.622 1.606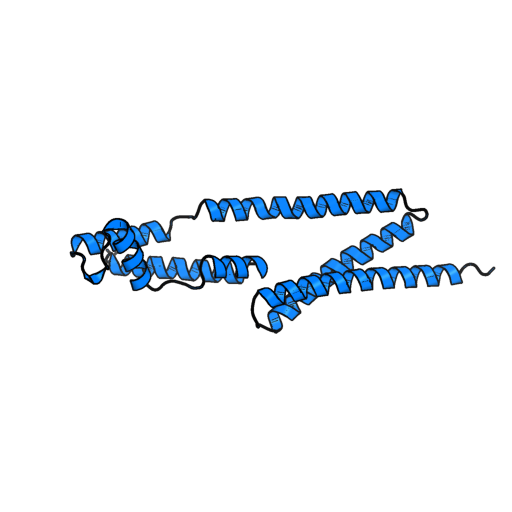 -0.449 1.00 84.44 97 TYR A O 1
ATOM 790 N N . PRO A 1 98 ? -9.989 3.411 -1.632 1.00 84.62 98 PRO A N 1
ATOM 791 C CA . PRO A 1 98 ? -10.552 4.367 -0.677 1.00 84.62 98 PRO A CA 1
ATOM 792 C C . PRO A 1 98 ? -12.054 4.181 -0.491 1.00 84.62 98 PRO A C 1
ATOM 794 O O . PRO A 1 98 ? -12.554 4.276 0.623 1.00 84.62 98 PRO A O 1
ATOM 797 N N . PHE A 1 99 ? -12.767 3.868 -1.576 1.00 86.19 99 PHE A N 1
ATOM 798 C CA . PHE A 1 99 ? -14.201 3.623 -1.527 1.00 86.19 99 PHE A CA 1
ATOM 799 C C . PHE A 1 99 ? -14.501 2.412 -0.640 1.00 86.19 99 PHE A C 1
ATOM 801 O O . PHE A 1 99 ? -15.278 2.524 0.300 1.00 86.19 99 PHE A O 1
ATOM 808 N N . LEU A 1 100 ? -13.814 1.286 -0.848 1.00 85.56 100 LEU A N 1
ATOM 809 C CA . LEU A 1 100 ? -14.041 0.076 -0.053 1.00 85.56 100 LEU A CA 1
ATOM 810 C C . LEU A 1 100 ? -13.779 0.294 1.449 1.00 85.56 100 LEU A C 1
ATOM 812 O O . LEU A 1 100 ? -14.578 -0.130 2.284 1.00 85.56 100 LEU A O 1
ATOM 816 N N . CYS A 1 101 ? -12.695 0.993 1.798 1.00 85.06 101 CYS A N 1
ATOM 817 C CA . CYS A 1 101 ? -12.386 1.312 3.193 1.00 85.06 101 CYS A CA 1
ATOM 818 C C . CYS A 1 101 ? -13.417 2.259 3.820 1.00 85.06 101 CYS A C 1
ATOM 820 O O . CYS A 1 101 ? -13.849 2.025 4.948 1.00 85.06 101 CYS A O 1
ATOM 822 N N . SER A 1 102 ? -13.844 3.294 3.095 1.00 89.25 102 SER A N 1
ATOM 823 C CA . SER A 1 102 ? -14.859 4.231 3.585 1.00 89.25 102 SER A CA 1
ATOM 824 C C . SER A 1 102 ? -16.202 3.547 3.836 1.00 89.25 102 SER A C 1
ATOM 826 O O . SER A 1 102 ? -16.859 3.861 4.823 1.00 89.25 102 SER A O 1
ATOM 828 N N . PHE A 1 103 ? -16.589 2.570 3.008 1.00 91.31 103 PHE A N 1
ATOM 829 C CA . PHE A 1 103 ? -17.803 1.781 3.244 1.00 91.31 103 PHE A CA 1
ATOM 830 C C . PHE A 1 103 ? -17.721 0.959 4.529 1.00 91.31 103 PHE A C 1
ATOM 832 O O . PHE A 1 103 ? -18.682 0.937 5.293 1.00 91.31 103 PHE A O 1
ATOM 839 N N . ALA A 1 104 ? -16.582 0.321 4.806 1.00 89.19 104 ALA A N 1
ATOM 840 C CA . ALA A 1 104 ? -16.405 -0.439 6.042 1.00 89.19 104 ALA A CA 1
ATOM 841 C C . ALA A 1 104 ? -16.543 0.455 7.287 1.00 89.19 104 ALA A C 1
ATOM 843 O O . ALA A 1 104 ? -17.250 0.096 8.227 1.00 89.19 104 ALA A O 1
ATOM 844 N N . VAL A 1 105 ? -15.928 1.644 7.267 1.00 89.75 105 VAL A N 1
ATOM 845 C CA . VAL A 1 105 ? -16.059 2.630 8.353 1.00 89.75 105 VAL A CA 1
ATOM 846 C C . VAL A 1 105 ? -17.503 3.113 8.479 1.00 89.75 105 VAL A C 1
ATOM 848 O O . VAL A 1 105 ? -18.026 3.188 9.586 1.00 89.75 105 VAL A O 1
ATOM 851 N N . PHE A 1 106 ? -18.176 3.380 7.359 1.00 93.94 106 PHE A N 1
ATOM 852 C CA . PHE A 1 106 ? -19.577 3.789 7.354 1.00 93.94 106 PHE A CA 1
ATOM 853 C C . PHE A 1 106 ? -20.487 2.739 8.005 1.00 93.94 106 PHE A C 1
ATOM 855 O O . PHE A 1 106 ? -21.245 3.071 8.914 1.00 93.94 106 PHE A O 1
ATOM 862 N N . PHE A 1 107 ? -20.380 1.468 7.607 1.00 94.25 107 PHE A N 1
ATOM 863 C CA . PHE A 1 107 ? -21.164 0.390 8.220 1.00 94.25 107 PHE A CA 1
ATOM 864 C C . PHE A 1 107 ? -20.868 0.231 9.707 1.00 94.25 107 PHE A C 1
ATOM 866 O O . PHE A 1 107 ? -21.785 -0.007 10.489 1.00 94.25 107 PHE A O 1
ATOM 873 N N . ALA A 1 108 ? -19.609 0.395 10.106 1.00 90.75 108 ALA A N 1
ATOM 874 C CA . ALA A 1 108 ? -19.235 0.312 11.504 1.00 90.75 108 ALA A CA 1
ATOM 875 C C . ALA A 1 108 ? -19.826 1.468 12.329 1.00 90.75 108 ALA A C 1
ATOM 877 O O . ALA A 1 108 ? -20.331 1.219 13.417 1.00 90.75 108 ALA A O 1
ATOM 878 N N . ILE A 1 109 ? -19.865 2.695 11.793 1.00 91.50 109 ILE A N 1
ATOM 879 C CA . ILE A 1 109 ? -20.549 3.839 12.424 1.00 91.50 109 ILE A CA 1
ATOM 880 C C . ILE A 1 109 ? -22.053 3.572 12.546 1.00 91.50 109 ILE A C 1
ATOM 882 O O . ILE A 1 109 ? -22.626 3.777 13.612 1.00 91.50 109 ILE A O 1
ATOM 886 N N . VAL A 1 110 ? -22.695 3.084 11.481 1.00 93.94 110 VAL A N 1
ATOM 887 C CA . VAL A 1 110 ? -24.129 2.750 11.497 1.00 93.94 110 VAL A CA 1
ATOM 888 C C . VAL A 1 110 ? -24.432 1.682 12.551 1.00 93.94 110 VAL A C 1
ATOM 890 O O . VAL A 1 110 ? -25.390 1.827 13.310 1.00 93.94 110 VAL A O 1
ATOM 893 N N . ALA A 1 111 ? -23.603 0.639 12.636 1.00 91.25 111 ALA A N 1
ATOM 894 C CA . ALA A 1 111 ? -23.726 -0.389 13.663 1.00 91.25 111 ALA A CA 1
ATOM 895 C C . ALA A 1 111 ? -23.569 0.200 15.075 1.00 91.25 111 ALA A C 1
ATOM 897 O O . ALA A 1 111 ? -24.384 -0.107 15.940 1.00 91.25 111 ALA A O 1
ATOM 898 N N . SER A 1 112 ? -22.594 1.096 15.266 1.00 88.50 112 SER A N 1
ATOM 899 C CA . SER A 1 112 ? -22.333 1.829 16.514 1.00 88.50 112 SER A CA 1
ATOM 900 C C . SER A 1 112 ? -23.560 2.629 16.979 1.00 88.50 112 SER A C 1
ATOM 902 O O . SER A 1 112 ? -24.020 2.495 18.111 1.00 88.50 112 SER A O 1
ATOM 904 N N . ILE A 1 113 ? -24.156 3.415 16.077 1.00 89.50 113 ILE A N 1
ATOM 905 C CA . ILE A 1 113 ? -25.361 4.210 16.366 1.00 89.50 113 ILE A CA 1
ATOM 906 C C . ILE A 1 113 ? -26.530 3.297 16.751 1.00 89.50 113 ILE A C 1
ATOM 908 O O . ILE A 1 113 ? -27.295 3.600 17.666 1.00 89.50 113 ILE A O 1
ATOM 912 N N . HIS A 1 114 ? -26.673 2.161 16.068 1.00 92.06 114 HIS A N 1
ATOM 913 C CA . HIS A 1 114 ? -27.724 1.202 16.376 1.00 92.06 114 HIS A CA 1
ATOM 914 C C . HIS A 1 114 ? -27.555 0.577 17.773 1.00 92.06 114 HIS A C 1
ATOM 916 O O . HIS A 1 114 ? -28.558 0.373 18.458 1.00 92.06 114 HIS A O 1
ATOM 922 N N . THR A 1 115 ? -26.327 0.296 18.226 1.00 86.88 115 THR A N 1
ATOM 923 C CA . THR A 1 115 ? -26.078 -0.153 19.607 1.00 86.88 115 THR A CA 1
ATOM 924 C C . THR A 1 115 ? -26.390 0.933 20.633 1.00 86.88 115 THR A C 1
ATOM 926 O O . THR A 1 115 ? -27.066 0.629 21.612 1.00 86.88 115 THR A O 1
ATOM 929 N N . VAL A 1 116 ? -26.013 2.194 20.381 1.00 86.00 116 VAL A N 1
ATOM 930 C CA . VAL A 1 116 ? -26.344 3.330 21.269 1.00 86.00 116 VAL A CA 1
ATOM 931 C C . VAL A 1 116 ? -27.856 3.466 21.444 1.00 86.00 116 VAL A C 1
ATOM 933 O O . VAL A 1 116 ? -28.344 3.530 22.568 1.00 86.00 116 VAL A O 1
ATOM 936 N N . ASN A 1 117 ? -28.618 3.435 20.350 1.00 87.31 117 ASN A N 1
ATOM 937 C CA . ASN A 1 117 ? -30.073 3.613 20.399 1.00 87.31 117 ASN A CA 1
ATOM 938 C C . ASN A 1 117 ? -30.823 2.482 21.115 1.00 87.31 117 ASN A C 1
ATOM 940 O O . ASN A 1 117 ? -31.937 2.696 21.582 1.00 87.31 117 ASN A O 1
ATOM 944 N N . LYS A 1 118 ? -30.257 1.272 21.160 1.00 90.50 118 LYS A N 1
ATOM 945 C CA . LYS A 1 118 ? -30.852 0.132 21.876 1.00 90.50 118 LYS A CA 1
ATOM 946 C C . LYS A 1 118 ? -30.379 0.018 23.321 1.00 90.50 118 LYS A C 1
ATOM 948 O O . LYS A 1 118 ? -30.904 -0.819 24.052 1.00 90.50 118 LYS A O 1
ATOM 953 N N . SER A 1 119 ? -29.375 0.798 23.709 1.00 84.31 119 SER A N 1
ATOM 954 C CA . SER A 1 119 ? -28.802 0.724 25.044 1.00 84.31 119 SER A CA 1
ATOM 955 C C . SER A 1 119 ? -29.748 1.335 26.088 1.00 84.31 119 SER A C 1
ATOM 957 O O . SER A 1 119 ? -30.448 2.304 25.786 1.00 84.31 119 SER A O 1
ATOM 959 N N . PRO A 1 120 ? -29.790 0.775 27.309 1.00 81.44 120 PRO A N 1
ATOM 960 C CA . PRO A 1 120 ? -30.555 1.355 28.409 1.00 81.44 120 PRO A CA 1
ATOM 961 C C . PRO A 1 120 ? -29.987 2.718 28.844 1.00 81.44 120 PRO A C 1
ATOM 963 O O . PRO A 1 120 ? -30.766 3.629 29.101 1.00 81.44 120 PRO A O 1
ATOM 966 N N . ASP A 1 121 ? -28.657 2.883 28.822 1.00 85.31 121 ASP A N 1
ATOM 967 C CA . ASP A 1 121 ? -27.962 4.143 29.122 1.00 85.31 121 ASP A CA 1
ATOM 968 C C . ASP A 1 121 ? -27.246 4.703 27.889 1.00 85.31 121 ASP A C 1
ATOM 970 O O . ASP A 1 121 ? -26.059 4.464 27.646 1.00 85.31 121 ASP A O 1
ATOM 974 N N . VAL A 1 122 ? -27.980 5.516 27.128 1.00 85.44 122 VAL A N 1
ATOM 975 C CA . VAL A 1 122 ? -27.524 6.112 25.862 1.00 85.44 122 VAL A CA 1
ATOM 976 C C . VAL A 1 122 ? -26.229 6.914 26.028 1.00 85.44 122 VAL A C 1
ATOM 978 O O . VAL A 1 122 ? -25.341 6.843 25.178 1.00 85.44 122 VAL A O 1
ATOM 981 N N . LEU A 1 123 ? -26.099 7.675 27.120 1.00 84.44 123 LEU A N 1
ATOM 982 C CA . LEU A 1 123 ? -24.938 8.540 27.353 1.00 84.44 123 LEU A CA 1
ATOM 983 C C . LEU A 1 123 ? -23.675 7.724 27.663 1.00 84.44 123 LEU A C 1
ATOM 985 O O . LEU A 1 123 ? -22.612 8.006 27.111 1.00 84.44 123 LEU A O 1
ATOM 989 N N . LYS A 1 124 ? -23.806 6.665 28.468 1.00 83.69 124 LYS A N 1
ATOM 990 C CA . LYS A 1 124 ? -22.709 5.750 28.808 1.00 83.69 124 LYS A CA 1
ATOM 991 C C . LYS A 1 124 ? -22.217 4.984 27.581 1.00 83.69 124 LYS A C 1
ATOM 993 O O . LYS A 1 124 ? -21.014 4.920 27.337 1.00 83.69 124 LYS A O 1
ATOM 998 N N . GLU A 1 125 ? -23.137 4.464 26.771 1.00 86.56 125 GLU A N 1
ATOM 999 C CA . GLU A 1 125 ? -22.793 3.739 25.545 1.00 86.56 125 GLU A CA 1
ATOM 1000 C C . GLU A 1 125 ? -22.159 4.662 24.489 1.00 86.56 125 GLU A C 1
ATOM 1002 O O . GLU A 1 125 ? -21.214 4.277 23.798 1.00 86.56 125 GLU A O 1
ATOM 1007 N N . LEU A 1 126 ? -22.605 5.918 24.394 1.00 87.81 126 LEU A N 1
ATOM 1008 C CA . LEU A 1 126 ? -21.982 6.905 23.513 1.00 87.81 126 LEU A CA 1
ATOM 1009 C C . LEU A 1 126 ? -20.523 7.186 23.911 1.00 87.81 126 LEU A C 1
ATOM 1011 O O . LEU A 1 126 ? -19.636 7.171 23.052 1.00 87.81 126 LEU A O 1
ATOM 1015 N N . VAL A 1 127 ? -20.261 7.416 25.204 1.00 87.50 127 VAL A N 1
ATOM 1016 C CA . VAL A 1 127 ? -18.900 7.626 25.731 1.00 87.50 127 VAL A CA 1
ATOM 1017 C C . VAL A 1 127 ? -18.040 6.383 25.501 1.00 87.50 127 VAL A C 1
ATOM 1019 O O . VAL A 1 127 ? -16.915 6.509 25.010 1.00 87.50 127 VAL A O 1
ATOM 1022 N N . HIS A 1 128 ? -18.589 5.187 25.748 1.00 88.12 128 HIS A N 1
ATOM 1023 C CA . HIS A 1 128 ? -17.924 3.915 25.466 1.00 88.12 128 HIS A CA 1
ATOM 1024 C C . HIS A 1 128 ? -17.414 3.841 24.027 1.00 88.12 128 HIS A C 1
ATOM 1026 O O . HIS A 1 128 ? -16.234 3.574 23.782 1.00 88.12 128 HIS A O 1
ATOM 1032 N N . GLN A 1 129 ? -18.287 4.135 23.067 1.00 89.62 129 GLN A N 1
ATOM 1033 C CA . GLN A 1 129 ? -17.936 4.064 21.659 1.00 89.62 129 GLN A CA 1
ATOM 1034 C C . GLN A 1 129 ? -16.891 5.116 21.288 1.00 89.62 129 GLN A C 1
ATOM 1036 O O . GLN A 1 129 ? -15.894 4.773 20.656 1.00 89.62 129 GLN A O 1
ATOM 1041 N N . ILE A 1 130 ? -17.040 6.371 21.719 1.00 89.38 130 ILE A N 1
ATOM 1042 C CA . ILE A 1 130 ? -16.053 7.422 21.423 1.00 89.38 130 ILE A CA 1
ATOM 1043 C C . ILE A 1 130 ? -14.670 7.053 21.977 1.00 89.38 130 ILE A C 1
ATOM 1045 O O . ILE A 1 130 ? -13.675 7.150 21.252 1.00 89.38 130 ILE A O 1
ATOM 1049 N N . CYS A 1 131 ? -14.596 6.585 23.225 1.00 89.81 131 CYS A N 1
ATOM 1050 C CA . CYS A 1 131 ? -13.347 6.153 23.850 1.00 89.81 131 CYS A CA 1
ATOM 1051 C C . CYS A 1 131 ? -12.739 4.938 23.137 1.00 89.81 131 CYS A C 1
ATOM 1053 O O . CYS A 1 131 ? -11.548 4.946 22.819 1.00 89.81 131 CYS A O 1
ATOM 1055 N N . SER A 1 132 ? -13.545 3.920 22.834 1.00 88.38 132 SER A N 1
ATOM 1056 C CA . SER A 1 132 ? -13.100 2.698 22.155 1.00 88.38 132 SER A CA 1
ATOM 1057 C C . SER A 1 132 ? -12.573 2.984 20.744 1.00 88.38 132 SER A C 1
ATOM 1059 O O . SER A 1 132 ? -11.449 2.605 20.405 1.00 88.38 132 SER A O 1
ATOM 1061 N N . TRP A 1 133 ? -13.321 3.745 19.938 1.00 90.19 133 TRP A N 1
ATOM 1062 C CA . TRP A 1 133 ? -12.904 4.154 18.596 1.00 90.19 133 TRP A CA 1
ATOM 1063 C C . TRP A 1 133 ? -11.673 5.067 18.635 1.00 90.19 133 TRP A C 1
ATOM 1065 O O . TRP A 1 133 ? -10.711 4.847 17.894 1.00 90.19 133 TRP A O 1
ATOM 1075 N N . GLY A 1 134 ? -11.668 6.072 19.515 1.00 90.19 134 GLY A N 1
ATOM 1076 C CA . GLY A 1 134 ? -10.572 7.029 19.654 1.00 90.19 134 GLY A CA 1
ATOM 1077 C C . GLY A 1 134 ? -9.255 6.355 20.040 1.00 90.19 134 GLY A C 1
ATOM 1078 O O . GLY A 1 134 ? -8.234 6.555 19.371 1.00 90.19 134 GLY A O 1
ATOM 1079 N N . LEU A 1 135 ? -9.281 5.501 21.067 1.00 90.88 135 LEU A N 1
ATOM 1080 C CA . LEU A 1 135 ? -8.091 4.773 21.502 1.00 90.88 135 LEU A CA 1
ATOM 1081 C C . LEU A 1 135 ? -7.719 3.634 20.551 1.00 90.88 135 LEU A C 1
ATOM 1083 O O . LEU A 1 135 ? -6.530 3.390 20.357 1.00 90.88 135 LEU A O 1
ATOM 1087 N N . GLY A 1 136 ? -8.679 3.001 19.877 1.00 89.88 136 GLY A N 1
ATOM 1088 C CA . GLY A 1 136 ? -8.402 2.034 18.814 1.00 89.88 136 GLY A CA 1
ATOM 1089 C C . GLY A 1 136 ? -7.635 2.658 17.642 1.00 89.88 136 GLY A C 1
ATOM 1090 O O . GLY A 1 136 ? -6.624 2.119 17.185 1.00 89.88 136 GLY A O 1
ATOM 1091 N N . PHE A 1 137 ? -8.036 3.844 17.173 1.00 90.62 137 PHE A N 1
ATOM 1092 C CA . PHE A 1 137 ? -7.294 4.558 16.126 1.00 90.62 137 PHE A CA 1
ATOM 1093 C C . PHE A 1 137 ? -5.921 5.048 16.597 1.00 90.62 137 PHE A C 1
ATOM 1095 O O . PHE A 1 137 ? -4.948 4.971 15.836 1.00 90.62 137 PHE A O 1
ATOM 1102 N N . ALA A 1 138 ? -5.815 5.531 17.836 1.00 92.50 138 ALA A N 1
ATOM 1103 C CA . ALA A 1 138 ? -4.533 5.918 18.419 1.00 92.50 138 ALA A CA 1
ATOM 1104 C C . ALA A 1 138 ? -3.587 4.711 18.537 1.00 92.50 138 ALA A C 1
ATOM 1106 O O . ALA A 1 138 ? -2.434 4.780 18.105 1.00 92.50 138 ALA A O 1
ATOM 1107 N N . GLY A 1 139 ? -4.099 3.582 19.027 1.00 88.56 139 GLY A N 1
ATOM 1108 C CA . GLY A 1 139 ? -3.387 2.315 19.143 1.00 88.56 139 GLY A CA 1
ATOM 1109 C C . GLY A 1 139 ? -2.891 1.793 17.795 1.00 88.56 139 GLY A C 1
ATOM 1110 O O . GLY A 1 139 ? -1.727 1.414 17.680 1.00 88.56 139 GLY A O 1
ATOM 1111 N N . ASN A 1 140 ? -3.706 1.884 16.739 1.00 88.69 140 ASN A N 1
ATOM 1112 C CA . ASN A 1 140 ? -3.286 1.555 15.371 1.00 88.69 140 ASN A CA 1
ATOM 1113 C C . ASN A 1 140 ? -2.081 2.397 14.912 1.00 88.69 140 ASN A C 1
ATOM 1115 O O . ASN A 1 140 ? -1.117 1.858 14.369 1.00 88.69 140 ASN A O 1
ATOM 1119 N N . LYS A 1 141 ? -2.100 3.719 15.147 1.00 89.69 141 LYS A N 1
ATOM 1120 C CA . LYS A 1 141 ? -0.984 4.616 14.780 1.00 89.69 141 LYS A CA 1
ATOM 1121 C C . LYS A 1 141 ? 0.286 4.327 15.577 1.00 89.69 141 LYS A C 1
ATOM 1123 O O . LYS A 1 141 ? 1.389 4.432 15.037 1.00 89.69 141 LYS A O 1
ATOM 1128 N N . LEU A 1 142 ? 0.149 3.996 16.858 1.00 90.88 142 LEU A N 1
ATOM 1129 C CA . LEU A 1 142 ? 1.284 3.626 17.702 1.00 90.88 142 LEU A CA 1
ATOM 1130 C C . LEU A 1 142 ? 1.867 2.275 17.275 1.00 90.88 142 LEU A C 1
ATOM 1132 O O . LEU A 1 142 ? 3.081 2.168 17.114 1.00 90.88 142 LEU A O 1
ATOM 1136 N N . GLY A 1 143 ? 1.011 1.292 16.990 1.00 87.19 143 GLY A N 1
ATOM 1137 C CA . GLY A 1 143 ? 1.400 -0.005 16.441 1.00 87.19 143 GLY A CA 1
ATOM 1138 C C . GLY A 1 143 ? 2.123 0.114 15.099 1.00 87.19 143 GLY A C 1
ATOM 1139 O O . GLY A 1 143 ? 3.145 -0.531 14.892 1.00 87.19 143 GLY A O 1
ATOM 1140 N N . ASP A 1 144 ? 1.668 1.007 14.219 1.00 86.69 144 ASP A N 1
ATOM 1141 C CA . ASP A 1 144 ? 2.323 1.314 12.943 1.00 86.69 144 ASP A CA 1
ATOM 1142 C C . ASP A 1 144 ? 3.745 1.873 13.134 1.00 86.69 144 ASP A C 1
ATOM 1144 O O . ASP A 1 144 ? 4.706 1.430 12.501 1.00 86.69 144 ASP A O 1
ATOM 1148 N N . ARG A 1 145 ? 3.906 2.834 14.054 1.00 87.56 145 ARG A N 1
ATOM 1149 C CA . ARG A 1 145 ? 5.220 3.404 14.395 1.00 87.56 145 ARG A CA 1
ATOM 1150 C C . ARG A 1 145 ? 6.153 2.356 14.996 1.00 87.56 145 ARG A C 1
ATOM 1152 O O . ARG A 1 145 ? 7.298 2.262 14.559 1.00 87.56 145 ARG A O 1
ATOM 1159 N N . ALA A 1 146 ? 5.660 1.565 15.945 1.00 87.69 146 ALA A N 1
ATOM 1160 C CA . ALA A 1 146 ? 6.426 0.497 16.578 1.00 87.69 146 ALA A CA 1
ATOM 1161 C C . ALA A 1 146 ? 6.843 -0.571 15.555 1.00 87.69 146 ALA A C 1
ATOM 1163 O O . ALA A 1 146 ? 8.015 -0.932 15.473 1.00 87.69 146 ALA A O 1
ATOM 1164 N N . GLY A 1 147 ? 5.914 -1.007 14.703 1.00 85.75 147 GLY A N 1
ATOM 1165 C CA . GLY A 1 147 ? 6.189 -1.976 13.649 1.00 85.75 147 GLY A CA 1
ATOM 1166 C C . GLY A 1 147 ? 7.242 -1.481 12.656 1.00 85.75 147 GLY A C 1
ATOM 1167 O O . GLY A 1 147 ? 8.146 -2.234 12.288 1.00 85.75 147 GLY A O 1
ATOM 1168 N N . ARG A 1 148 ? 7.182 -0.205 12.246 1.00 84.25 148 ARG A N 1
ATOM 1169 C CA . ARG A 1 148 ? 8.212 0.390 11.377 1.00 84.25 148 ARG A CA 1
ATOM 1170 C C . ARG A 1 148 ? 9.582 0.476 12.046 1.00 84.25 148 ARG A C 1
ATOM 1172 O O . ARG A 1 148 ? 10.577 0.258 11.361 1.00 84.25 148 ARG A O 1
ATOM 1179 N N . ALA A 1 149 ? 9.643 0.760 13.347 1.00 87.12 149 ALA A N 1
ATOM 1180 C CA . ALA A 1 149 ? 10.906 0.846 14.085 1.00 87.12 149 ALA A CA 1
ATOM 1181 C C . ALA A 1 149 ? 11.672 -0.486 14.094 1.00 87.12 149 ALA A C 1
ATOM 1183 O O . ALA A 1 149 ? 12.898 -0.500 14.041 1.00 87.12 149 ALA A O 1
ATOM 1184 N N . VAL A 1 150 ? 10.946 -1.604 14.103 1.00 83.69 150 VAL A N 1
ATOM 1185 C CA . VAL A 1 150 ? 11.525 -2.951 14.119 1.00 83.69 150 VAL A CA 1
ATOM 1186 C C . VAL A 1 150 ? 12.162 -3.326 12.768 1.00 83.69 150 VAL A C 1
ATOM 1188 O O . VAL A 1 150 ? 13.101 -4.110 12.736 1.00 83.69 150 VAL A O 1
ATOM 1191 N N . ASN A 1 151 ? 11.715 -2.749 11.644 1.00 76.94 151 ASN A N 1
ATOM 1192 C CA . ASN A 1 151 ? 12.278 -2.935 10.291 1.00 76.94 151 ASN A CA 1
ATOM 1193 C C . ASN A 1 151 ? 12.464 -4.402 9.816 1.00 76.94 151 ASN A C 1
ATOM 1195 O O . ASN A 1 151 ? 13.196 -4.670 8.866 1.00 76.94 151 ASN A O 1
ATOM 1199 N N . ILE A 1 152 ? 11.754 -5.369 10.408 1.00 77.88 152 ILE A N 1
ATOM 1200 C CA . ILE A 1 152 ? 11.787 -6.790 9.985 1.00 77.88 152 ILE A CA 1
ATOM 1201 C C . ILE A 1 152 ? 10.856 -7.034 8.767 1.00 77.88 152 ILE A C 1
ATOM 1203 O O . ILE A 1 152 ? 10.669 -8.147 8.283 1.00 77.88 152 ILE A O 1
ATOM 1207 N N . GLY A 1 153 ? 10.304 -5.965 8.189 1.00 80.06 153 GLY A N 1
ATOM 1208 C CA . GLY A 1 153 ? 9.548 -5.995 6.940 1.00 80.06 153 GLY A CA 1
ATOM 1209 C C . GLY A 1 153 ? 8.061 -5.682 7.109 1.00 80.06 153 GLY A C 1
ATOM 1210 O O . GLY A 1 153 ? 7.548 -5.585 8.223 1.00 80.06 153 GLY A O 1
ATOM 1211 N N . PRO A 1 154 ? 7.347 -5.502 5.985 1.00 81.88 154 PRO A N 1
ATOM 1212 C CA . PRO A 1 154 ? 6.010 -4.916 5.989 1.00 81.88 154 PRO A CA 1
ATOM 1213 C C . PRO A 1 154 ? 4.966 -5.772 6.716 1.00 81.88 154 PRO A C 1
ATOM 1215 O O . PRO A 1 154 ? 4.052 -5.205 7.299 1.00 81.88 154 PRO A O 1
ATOM 1218 N N . LEU A 1 155 ? 5.113 -7.105 6.738 1.00 84.19 155 LEU A N 1
ATOM 1219 C CA . LEU A 1 155 ? 4.164 -8.019 7.391 1.00 84.19 155 LEU A CA 1
ATOM 1220 C C . LEU A 1 155 ? 4.055 -7.762 8.901 1.00 84.19 155 LEU A C 1
ATOM 1222 O O . LEU A 1 155 ? 2.955 -7.694 9.439 1.00 84.19 155 LEU A O 1
ATOM 1226 N N . ILE A 1 156 ? 5.195 -7.578 9.572 1.00 86.06 156 ILE A N 1
ATOM 1227 C CA . ILE A 1 156 ? 5.238 -7.339 11.019 1.00 86.06 156 ILE A CA 1
ATOM 1228 C C . ILE A 1 156 ? 4.593 -6.001 11.358 1.00 86.06 156 ILE A C 1
ATOM 1230 O O . ILE A 1 156 ? 3.861 -5.918 12.336 1.00 86.06 156 ILE A O 1
ATOM 1234 N N . VAL A 1 157 ? 4.765 -4.987 10.505 1.00 86.31 157 VAL A N 1
ATOM 1235 C CA . VAL A 1 157 ? 4.074 -3.706 10.687 1.00 86.31 157 VAL A CA 1
ATOM 1236 C C . VAL A 1 157 ? 2.558 -3.897 10.680 1.00 86.31 157 VAL A C 1
ATOM 1238 O O . VAL A 1 157 ? 1.888 -3.371 11.559 1.00 86.31 157 VAL A O 1
ATOM 1241 N N . VAL A 1 158 ? 2.009 -4.691 9.751 1.00 86.38 158 VAL A N 1
ATOM 1242 C CA . VAL A 1 158 ? 0.559 -4.965 9.709 1.00 86.38 158 VAL A CA 1
ATOM 1243 C C . VAL A 1 158 ? 0.084 -5.642 10.992 1.00 86.38 158 VAL A C 1
ATOM 1245 O O . VAL A 1 158 ? -0.932 -5.241 11.554 1.00 86.38 158 VAL A O 1
ATOM 1248 N N . ILE A 1 159 ? 0.832 -6.634 11.481 1.00 88.94 159 ILE A N 1
ATOM 1249 C CA . ILE A 1 159 ? 0.500 -7.344 12.722 1.00 88.94 159 ILE A CA 1
ATOM 1250 C C . ILE A 1 159 ? 0.524 -6.375 13.91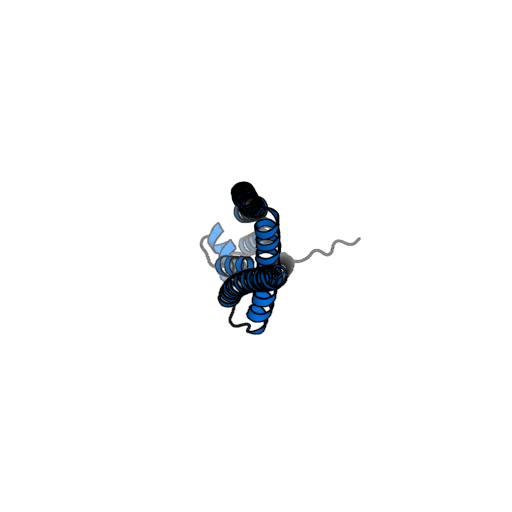3 1.00 88.94 159 ILE A C 1
ATOM 1252 O O . ILE A 1 159 ? -0.425 -6.340 14.693 1.00 88.94 159 ILE A O 1
ATOM 1256 N N . CYS A 1 160 ? 1.558 -5.536 14.022 1.00 89.19 160 CYS A N 1
ATOM 1257 C CA . CYS A 1 160 ? 1.670 -4.534 15.081 1.00 89.19 160 CYS A CA 1
ATOM 1258 C C . CYS A 1 160 ? 0.547 -3.494 15.033 1.00 89.19 160 CYS A C 1
ATOM 1260 O O . CYS A 1 160 ? 0.079 -3.078 16.089 1.00 89.19 160 CYS A O 1
ATOM 1262 N N . VAL A 1 161 ? 0.093 -3.091 13.842 1.00 88.94 161 VAL A N 1
ATOM 1263 C CA . VAL A 1 161 ? -1.071 -2.205 13.690 1.00 88.94 161 VAL A CA 1
ATOM 1264 C C . VAL A 1 161 ? -2.313 -2.866 14.271 1.00 88.94 161 VAL A C 1
ATOM 1266 O O . VAL A 1 161 ? -2.942 -2.281 15.144 1.00 88.94 161 VAL A O 1
ATOM 1269 N N . VAL A 1 162 ? -2.622 -4.100 13.861 1.00 90.06 162 VAL A N 1
ATOM 1270 C CA . VAL A 1 162 ? -3.812 -4.829 14.335 1.00 90.06 162 VAL A CA 1
ATOM 1271 C C . VAL A 1 162 ? -3.781 -5.016 15.853 1.00 90.06 162 VAL A C 1
ATOM 1273 O O . VAL A 1 162 ? -4.771 -4.732 16.525 1.00 90.06 162 VAL A O 1
ATOM 1276 N N . ILE A 1 163 ? -2.639 -5.440 16.404 1.00 91.75 163 ILE A N 1
ATOM 1277 C CA . ILE A 1 163 ? -2.463 -5.595 17.855 1.00 91.75 163 ILE A CA 1
ATOM 1278 C C . ILE A 1 163 ? -2.620 -4.244 18.556 1.00 91.75 163 ILE A C 1
ATOM 1280 O O . ILE A 1 163 ? -3.353 -4.150 19.536 1.00 91.75 163 ILE A O 1
ATOM 1284 N N . GLY A 1 164 ? -1.973 -3.194 18.047 1.00 89.00 164 GLY A N 1
ATOM 12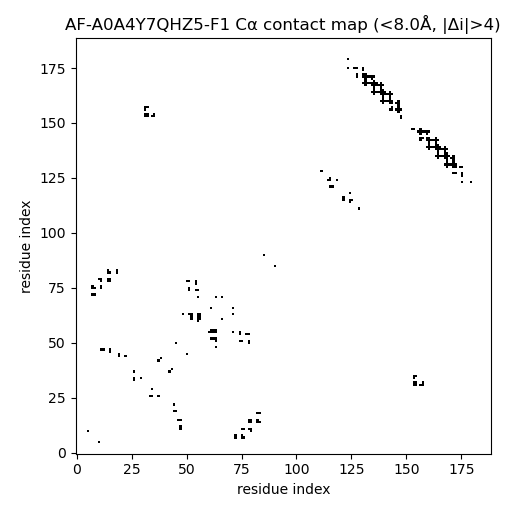85 C CA . GLY A 1 164 ? -2.056 -1.852 18.614 1.00 89.00 164 GLY A CA 1
ATOM 1286 C C . GLY A 1 164 ? -3.490 -1.329 18.643 1.00 89.00 164 GLY A C 1
ATOM 1287 O O . GLY A 1 164 ? -3.924 -0.801 19.662 1.00 89.00 164 GLY A O 1
ATOM 1288 N N . GLY A 1 165 ? -4.248 -1.523 17.562 1.00 89.88 165 GLY A N 1
ATOM 1289 C CA . GLY A 1 165 ? -5.660 -1.158 17.496 1.00 89.88 165 GLY A CA 1
ATOM 1290 C C . GLY A 1 165 ? -6.526 -1.939 18.480 1.00 89.88 165 GLY A C 1
ATOM 1291 O O . GLY A 1 165 ? -7.316 -1.336 19.202 1.00 89.88 165 GLY A O 1
ATOM 1292 N N . TYR A 1 166 ? -6.343 -3.261 18.559 1.00 92.12 166 TYR A N 1
ATOM 1293 C CA . TYR A 1 166 ? -7.075 -4.112 19.501 1.00 92.12 166 TYR A CA 1
ATOM 1294 C C . TYR A 1 166 ? -6.793 -3.728 20.958 1.00 92.12 166 TYR A C 1
ATOM 1296 O O . TYR A 1 166 ? -7.723 -3.538 21.740 1.00 92.12 166 TYR A O 1
ATOM 1304 N N . VAL A 1 167 ? -5.519 -3.565 21.324 1.00 92.44 167 VAL A N 1
ATOM 1305 C CA . VAL A 1 167 ? -5.117 -3.150 22.675 1.00 92.44 167 VAL A CA 1
ATOM 1306 C C . VAL A 1 167 ? -5.661 -1.757 22.992 1.00 92.44 167 VAL A C 1
ATOM 1308 O O . VAL A 1 167 ? -6.237 -1.562 24.057 1.00 92.44 167 VAL A O 1
ATOM 1311 N N . GLY A 1 168 ? -5.555 -0.809 22.057 1.00 87.31 168 GLY A N 1
ATOM 1312 C CA . GLY A 1 168 ? -6.099 0.538 22.221 1.00 87.31 168 GLY A CA 1
ATOM 1313 C C . GLY A 1 168 ? -7.606 0.544 22.486 1.00 87.31 168 GLY A C 1
ATOM 1314 O O . GLY A 1 168 ? -8.057 1.191 23.427 1.00 87.31 168 GLY A O 1
ATOM 1315 N N . ALA A 1 169 ? -8.382 -0.226 21.720 1.00 86.94 169 ALA A N 1
ATOM 1316 C CA . ALA A 1 169 ? -9.828 -0.336 21.918 1.00 86.94 169 ALA A CA 1
ATOM 1317 C C . ALA A 1 169 ? -10.190 -0.954 23.283 1.00 86.94 169 ALA A C 1
ATOM 1319 O O . ALA A 1 169 ? -11.090 -0.465 23.965 1.00 86.94 169 ALA A O 1
ATOM 1320 N N . ASN A 1 170 ? -9.453 -1.980 23.725 1.00 89.31 170 ASN A N 1
ATOM 1321 C CA . ASN A 1 170 ? -9.662 -2.599 25.041 1.00 89.31 170 ASN A CA 1
ATOM 1322 C C . ASN A 1 170 ? -9.337 -1.644 26.196 1.00 89.31 170 ASN A C 1
ATOM 1324 O O . ASN A 1 170 ? -10.073 -1.604 27.179 1.00 89.31 170 ASN A O 1
ATOM 1328 N N . ILE A 1 171 ? -8.276 -0.841 26.072 1.00 87.94 171 ILE A N 1
ATOM 1329 C CA . ILE A 1 171 ? -7.979 0.218 27.047 1.00 87.94 171 ILE A CA 1
ATOM 1330 C C . ILE A 1 171 ? -9.120 1.244 27.065 1.00 87.94 171 ILE A C 1
ATOM 1332 O O . ILE A 1 171 ? -9.552 1.650 28.139 1.00 87.94 171 ILE A O 1
ATOM 1336 N N . GLY A 1 172 ? -9.654 1.615 25.897 1.00 82.69 172 GLY A N 1
ATOM 1337 C CA . GLY A 1 172 ? -10.794 2.533 25.795 1.00 82.69 172 GLY A CA 1
ATOM 1338 C C . GLY A 1 172 ? -12.027 2.016 26.525 1.00 82.69 172 GLY A C 1
ATOM 1339 O O . GLY A 1 172 ? -12.682 2.781 27.226 1.00 82.69 172 GLY A O 1
ATOM 1340 N N . ASN A 1 173 ? -12.291 0.712 26.431 1.00 84.62 173 ASN A N 1
ATOM 1341 C CA . ASN A 1 173 ? -13.338 0.061 27.211 1.00 84.62 173 ASN A CA 1
ATOM 1342 C C . ASN A 1 173 ? -13.072 0.153 28.724 1.00 84.62 173 ASN A C 1
ATOM 1344 O O . ASN A 1 173 ? -13.954 0.545 29.481 1.00 84.62 173 ASN A O 1
ATOM 1348 N N . GLY A 1 174 ? -11.846 -0.152 29.160 1.00 82.00 174 GLY A N 1
ATOM 1349 C CA . GLY A 1 174 ? -11.462 -0.098 30.574 1.00 82.00 174 GLY A CA 1
ATOM 1350 C C . GLY A 1 174 ? -11.625 1.289 31.205 1.00 82.00 174 GLY A C 1
ATOM 1351 O O . GLY A 1 174 ? -12.114 1.387 32.325 1.00 82.00 174 GLY A O 1
ATOM 1352 N N . VAL A 1 175 ? -11.289 2.358 30.474 1.00 82.00 175 VAL A N 1
ATOM 1353 C CA . VAL A 1 175 ? -11.472 3.747 30.941 1.00 82.00 175 VAL A CA 1
ATOM 1354 C C . VAL A 1 175 ? -12.947 4.062 31.198 1.00 82.00 175 VAL A C 1
ATOM 1356 O O . VAL A 1 175 ? -13.278 4.720 32.179 1.00 82.00 175 VAL A O 1
ATOM 1359 N N . VAL A 1 176 ? -13.845 3.573 30.343 1.00 80.94 176 VAL A N 1
ATOM 1360 C CA . VAL A 1 176 ? -15.287 3.821 30.490 1.00 80.94 176 VAL A CA 1
ATOM 1361 C C . VAL A 1 176 ? -15.871 3.024 31.651 1.00 80.94 176 VAL A C 1
ATOM 1363 O O . VAL A 1 176 ? -16.742 3.525 32.353 1.00 80.94 176 VAL A O 1
ATOM 1366 N N . LEU A 1 177 ? -15.381 1.802 31.878 1.00 80.75 177 LEU A N 1
ATOM 1367 C CA . LEU A 1 177 ? -15.769 1.007 33.042 1.00 80.75 177 LEU A CA 1
ATOM 1368 C C . LEU A 1 177 ? -15.348 1.683 34.350 1.00 80.75 177 LEU A C 1
ATOM 1370 O O . LEU A 1 177 ? -16.151 1.727 35.268 1.00 80.75 177 LEU A O 1
ATOM 1374 N N . GLN A 1 178 ? -14.144 2.258 34.411 1.00 79.44 178 GLN A N 1
ATOM 1375 C CA . GLN A 1 178 ? -13.689 3.023 35.579 1.00 79.44 178 GLN A CA 1
ATOM 1376 C C . GLN A 1 178 ? -14.527 4.281 35.809 1.00 79.44 178 GLN A C 1
ATOM 1378 O O . GLN A 1 178 ? -14.947 4.531 36.930 1.00 79.44 178 GLN A O 1
ATOM 1383 N N . TRP A 1 179 ? -14.821 5.036 34.746 1.00 78.25 179 TRP A N 1
ATOM 1384 C CA . TRP A 1 179 ? -15.700 6.203 34.843 1.00 78.25 179 TRP A CA 1
ATOM 1385 C C . TRP A 1 179 ? -17.101 5.832 35.353 1.00 78.25 179 TRP A C 1
ATOM 1387 O O . TRP A 1 179 ? -17.672 6.545 36.167 1.00 78.25 179 TRP A O 1
ATOM 1397 N N . ALA A 1 180 ? -17.635 4.691 34.913 1.00 73.88 180 ALA A N 1
ATOM 1398 C CA . ALA A 1 180 ? -18.933 4.213 35.368 1.00 73.88 180 ALA A CA 1
ATOM 1399 C C . ALA A 1 180 ? -18.942 3.736 36.831 1.00 73.88 180 ALA A C 1
ATOM 1401 O O . ALA A 1 180 ? -19.985 3.822 37.469 1.00 73.88 180 ALA A O 1
ATOM 1402 N N . ASP A 1 181 ? -17.819 3.220 37.336 1.00 75.94 181 ASP A N 1
ATOM 1403 C CA . ASP A 1 181 ? -17.664 2.789 38.735 1.00 75.94 181 ASP A CA 1
ATOM 1404 C C . ASP A 1 181 ? -17.553 4.005 39.680 1.00 75.94 181 ASP A C 1
ATOM 1406 O O . ASP A 1 181 ? -18.097 3.996 40.783 1.00 75.94 181 ASP A O 1
ATOM 1410 N N . ASP A 1 182 ? -16.905 5.087 39.224 1.00 69.19 182 ASP A N 1
ATOM 1411 C CA . ASP A 1 182 ? -16.787 6.349 39.973 1.00 69.19 182 ASP A CA 1
ATOM 1412 C C . ASP A 1 182 ? -18.141 7.071 40.141 1.00 69.19 182 ASP A C 1
ATOM 1414 O O . ASP A 1 182 ? -18.378 7.697 41.178 1.00 69.19 182 ASP A O 1
ATOM 1418 N N . ASP A 1 183 ? -19.052 6.969 39.165 1.00 62.78 183 ASP A N 1
ATOM 1419 C CA . ASP A 1 183 ? -20.388 7.578 39.253 1.00 62.78 183 ASP A CA 1
ATOM 1420 C C . ASP A 1 183 ? -21.304 6.849 40.266 1.00 62.78 183 ASP A C 1
ATOM 1422 O O . ASP A 1 183 ? -22.070 7.508 40.976 1.00 62.78 183 ASP A O 1
ATOM 1426 N N . ASP A 1 184 ? -21.186 5.522 40.425 1.00 57.69 184 ASP A N 1
ATOM 1427 C CA . ASP A 1 184 ? -21.968 4.739 41.409 1.00 57.69 184 ASP A CA 1
ATOM 1428 C C . ASP A 1 184 ? -21.585 5.071 42.871 1.00 57.69 184 ASP A C 1
ATOM 1430 O O . ASP A 1 184 ? -22.399 4.935 43.788 1.00 57.69 184 ASP A O 1
ATOM 1434 N N . LEU A 1 185 ? -20.380 5.605 43.108 1.00 50.38 185 LEU A N 1
ATOM 1435 C CA . LEU A 1 185 ? -19.923 6.091 44.420 1.00 50.38 185 LEU A CA 1
ATOM 1436 C C . LEU A 1 185 ? -20.526 7.449 44.831 1.00 50.38 185 LEU A C 1
ATOM 1438 O O . LEU A 1 185 ? -20.329 7.881 45.970 1.00 50.38 185 LEU A O 1
ATOM 1442 N N . THR A 1 186 ? -21.289 8.113 43.954 1.00 46.66 186 THR A N 1
ATOM 1443 C CA . THR A 1 186 ? -21.966 9.391 44.258 1.00 46.66 186 THR A CA 1
ATOM 1444 C C . THR A 1 186 ? -23.442 9.249 44.649 1.00 46.66 186 THR A C 1
ATOM 1446 O O . THR A 1 186 ? -24.069 10.238 45.032 1.00 46.66 186 THR A O 1
ATOM 1449 N N . VAL A 1 187 ? -23.987 8.024 44.661 1.00 46.41 187 VAL A N 1
ATOM 1450 C CA . VAL A 1 187 ? -25.359 7.718 45.114 1.00 46.41 187 VAL A CA 1
ATOM 1451 C C . VAL A 1 187 ? -25.332 6.992 46.467 1.00 46.41 187 VAL A C 1
ATOM 1453 O O . VAL A 1 187 ? -25.868 5.901 46.637 1.00 46.41 187 VAL A O 1
ATOM 1456 N N . ILE A 1 188 ? -24.689 7.605 47.463 1.00 40.88 188 ILE A N 1
ATOM 1457 C CA . ILE A 1 188 ? -24.922 7.297 48.881 1.00 40.88 188 ILE A CA 1
ATOM 1458 C C . ILE A 1 188 ? -25.329 8.608 49.561 1.00 40.88 188 ILE A C 1
ATOM 1460 O O . ILE A 1 188 ? -24.496 9.324 50.116 1.00 40.88 188 ILE A O 1
ATOM 1464 N N . VAL A 1 189 ? -26.622 8.930 49.472 1.00 38.22 189 VAL A N 1
ATOM 1465 C CA . VAL A 1 189 ? -27.335 9.849 50.375 1.00 38.22 189 VAL A CA 1
ATOM 1466 C C . VAL A 1 189 ? -28.603 9.152 50.837 1.00 38.22 189 VAL A C 1
ATOM 1468 O O . VAL A 1 189 ? -29.320 8.621 49.960 1.00 38.22 189 VAL A O 1
#

pLDDT: mean 84.25, std 9.77, range [38.22, 94.25]

Radius of gyration: 27.1 Å; Cα contacts (8 Å, |Δi|>4): 158; chains: 1; bounding box: 54×40×86 Å

Mean predicted aligned error: 9.18 Å

Sequence (189 aa):
MKRKFISRRSASRKAMKARNDCMEEMRRDSSPLGLLLARIRKREGKSLEQLLDRYSARRYHVPFEKLDKHEKDFASAMLVEGSGRSDIVANRVVACYPFLCSFAVFFAIVASIHTVNKSPDVLKELVHQICSWGLGFAGNKLGDRAGRAVNIGPLIVVICVVIGGYVGANIGNGVVLQWADDDDLTVIV

Organism: NCBI:txid50990

Solvent-accessible surface area (backbone atoms only — not comparable to full-atom values): 10098 Å² total; per-residue (Å²): 133,86,82,76,87,66,54,52,68,59,47,26,53,52,34,50,48,54,41,36,52,52,54,51,53,54,44,71,75,36,52,48,66,52,35,45,53,45,36,73,76,49,75,65,72,77,53,70,64,64,47,38,29,51,47,20,36,73,76,69,71,40,55,48,85,82,48,54,75,71,54,44,52,48,29,27,46,51,49,37,56,58,48,74,56,80,56,67,67,62,51,52,52,63,67,48,47,62,56,58,54,50,50,55,52,50,53,50,51,54,53,50,53,53,52,28,74,70,41,94,53,43,69,60,44,47,51,32,48,52,36,19,54,53,30,16,54,50,19,24,56,50,15,38,53,54,23,56,72,66,65,86,44,43,68,56,18,51,52,30,19,53,51,23,20,54,53,21,24,53,49,17,43,51,54,42,52,51,54,56,55,60,57,63,71,71,73,81,129

Secondary structure (DSSP, 8-state):
--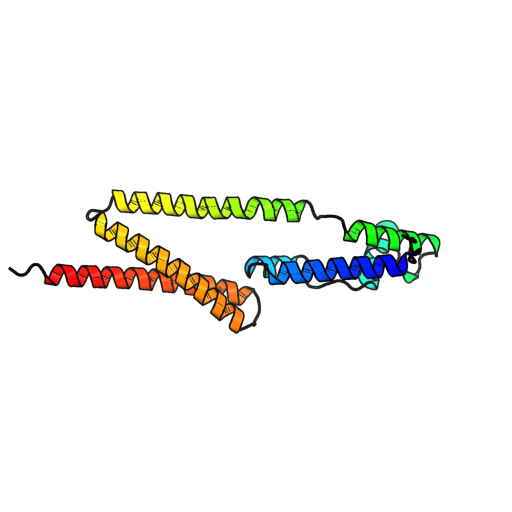-----HHHHHHHHHHHHHHHHHHHHHHS-HHHHHHHHHH-SSPPPHHHHHHHHHHHHHSS-GGGS-HHHHHHHHHHHHHHHH---HHHHHHHHHHHHHHHHHHHHHHHHHHHHHHHSS-HHHHHHHHHHHHHHHHHHHHHHHHHHHHH-S-HHHHHHHHHHHHHHHHHHHHHHHHHHHHHHHTT---